Protein AF-A0A0H5PYP6-F1 (afdb_monomer_lite)

pLDDT: mean 85.9, std 11.28, range [36.19, 97.44]

Organism: NCBI:txid198431

Secondary structure (DSSP, 8-state):
--S-TT---EEEEEETT--SEEEEEE-----SSSTTHHHHHHHHHHHHHHHHHTSTTTTT--EEEEEEEPPHHHHTT-HHHHHHHHHHHHHHHHHHHHHHTTT----EEEEEEEE--STT-EEEEEEEES-HHHHHHHHHHHHHHHHHHHHHHHTTPPP-TTHHHH--HHHHHHHHHHHTT--S-EEEEEE-S-HHHHHHHHHHHHHHTTS-----TT--SEEE-TTT---PPP-----EEEEEESEEETTHHHH-SEEEETTTTEE--GGG-TTSEEESS----

Sequence (285 aa):
MLFCPNMKLIMVAQFADGSKRMDMVHVRCKQWSCPYCAPANARTWKDYILKRLSREDFSGKSWVFVTITAHEDSHKISPQATLRNLQRGWGKLYHRLKTFNGGKAFDYIRVFEKHENGKYGGYHMHLIMSIGDAFALKKDEFAQVLEREKTARKQGKRPRKRLKREKHPARWIKDACRACRMGYEADMKQIGSVTTKVASYMTKYISKQLEILEFPPRMRRIQASVRFGSPKRRKTGNARHWMPRSAIYKTDLEDYDLIFDMTRKHVISEDDFPDGVLWYPKELK

Radius of gyration: 25.63 Å; chains: 1; bounding box: 62×38×81 Å

Structure (mmCIF, N/CA/C/O backbone):
data_AF-A0A0H5PYP6-F1
#
_entry.id   AF-A0A0H5PYP6-F1
#
loop_
_atom_site.group_PDB
_atom_site.id
_atom_site.type_symbol
_atom_site.label_atom_id
_atom_site.label_alt_id
_atom_site.label_comp_id
_atom_site.label_asym_id
_atom_site.label_entity_id
_atom_site.label_seq_id
_atom_site.pdbx_PDB_ins_code
_atom_site.Cartn_x
_atom_site.Cartn_y
_atom_site.Cartn_z
_atom_site.occupancy
_atom_site.B_iso_or_equiv
_atom_site.auth_seq_id
_atom_site.auth_comp_id
_atom_site.auth_asym_id
_atom_site.auth_atom_id
_atom_site.pdbx_PDB_model_num
ATOM 1 N N . MET A 1 1 ? -22.360 -0.099 3.244 1.00 64.75 1 MET A N 1
ATOM 2 C CA . MET A 1 1 ? -22.026 -1.042 4.339 1.00 64.75 1 MET A CA 1
ATOM 3 C C . MET A 1 1 ? -21.460 -0.275 5.521 1.00 64.75 1 MET A C 1
ATOM 5 O O . MET A 1 1 ? -20.419 0.354 5.366 1.00 64.75 1 MET A O 1
ATOM 9 N N . LEU A 1 2 ? -22.136 -0.321 6.674 1.00 79.06 2 LEU A N 1
ATOM 10 C CA . LEU A 1 2 ? -21.688 0.350 7.905 1.00 79.06 2 LEU A CA 1
ATOM 11 C C . LEU A 1 2 ? -20.569 -0.417 8.633 1.00 79.06 2 LEU A C 1
ATOM 13 O O . LEU A 1 2 ? -19.821 0.174 9.404 1.00 79.06 2 LEU A O 1
ATOM 17 N N . PHE A 1 3 ? -20.422 -1.720 8.376 1.00 83.56 3 PHE A N 1
ATOM 18 C CA . PHE A 1 3 ? -19.465 -2.582 9.069 1.00 83.56 3 PHE A CA 1
ATOM 19 C C . PHE A 1 3 ? -18.846 -3.645 8.154 1.00 83.56 3 PHE A C 1
ATOM 21 O O . PHE A 1 3 ? -19.272 -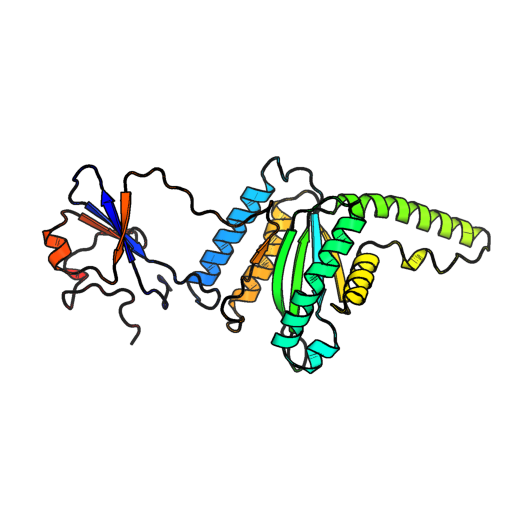3.868 7.021 1.00 83.56 3 PHE A O 1
ATOM 28 N N . CYS A 1 4 ? -17.786 -4.280 8.659 1.00 89.25 4 CYS A N 1
ATOM 29 C CA . CYS A 1 4 ? -17.083 -5.361 7.982 1.00 89.25 4 CYS A CA 1
ATOM 30 C C . CYS A 1 4 ? -17.923 -6.648 8.017 1.00 89.25 4 CYS A C 1
ATOM 32 O O . CYS A 1 4 ? -18.087 -7.178 9.114 1.00 89.25 4 CYS A O 1
ATOM 34 N N . PRO A 1 5 ? -18.353 -7.213 6.870 1.00 88.25 5 PRO A N 1
ATOM 35 C CA . PRO A 1 5 ? -19.100 -8.477 6.858 1.00 88.25 5 PRO A CA 1
ATOM 36 C C . PRO A 1 5 ? -18.260 -9.656 7.372 1.00 88.25 5 PRO A C 1
ATOM 38 O O . PRO A 1 5 ? -18.767 -10.547 8.031 1.00 88.25 5 PRO A O 1
ATOM 41 N N . ASN A 1 6 ? -16.940 -9.615 7.162 1.00 88.25 6 ASN A N 1
ATOM 42 C CA . ASN A 1 6 ? -16.009 -10.663 7.603 1.00 88.25 6 ASN A CA 1
ATOM 43 C C . ASN A 1 6 ? -15.422 -10.394 9.002 1.00 88.25 6 ASN A C 1
ATOM 45 O O . ASN A 1 6 ? -14.296 -10.811 9.289 1.00 88.25 6 ASN A O 1
ATOM 49 N N . MET A 1 7 ? -16.088 -9.582 9.827 1.00 88.69 7 MET A N 1
ATOM 50 C CA . MET A 1 7 ? -15.657 -9.383 11.213 1.00 88.69 7 MET A CA 1
ATOM 51 C C . MET A 1 7 ? -15.745 -10.716 11.967 1.00 88.69 7 MET A C 1
ATOM 53 O O . MET A 1 7 ? -16.556 -11.561 11.619 1.00 88.69 7 MET A O 1
ATOM 57 N N . LYS A 1 8 ? -14.872 -10.933 12.952 1.00 87.00 8 LYS A N 1
ATOM 58 C CA . LYS A 1 8 ? -14.888 -12.145 13.795 1.00 87.00 8 LYS A CA 1
ATOM 59 C C . LYS A 1 8 ? -14.706 -11.851 15.282 1.00 87.00 8 LYS A C 1
ATOM 61 O O . LYS A 1 8 ? -14.643 -12.770 16.086 1.00 87.00 8 LYS A O 1
ATOM 66 N N . LEU A 1 9 ? -14.446 -10.591 15.612 1.00 91.81 9 LEU A N 1
ATOM 67 C CA . LEU A 1 9 ? -13.952 -10.208 16.919 1.00 91.81 9 LEU A CA 1
ATOM 68 C C . LEU A 1 9 ? -14.232 -8.730 17.169 1.00 91.81 9 LEU A C 1
ATOM 70 O O . LEU A 1 9 ? -14.155 -7.903 16.251 1.00 91.81 9 LEU A O 1
ATOM 74 N N . ILE A 1 10 ? -14.450 -8.404 18.430 1.00 93.50 10 ILE A N 1
ATOM 75 C CA . ILE A 1 10 ? -14.409 -7.051 18.963 1.00 93.50 10 ILE A CA 1
ATOM 76 C C . ILE A 1 10 ? -13.229 -6.941 19.930 1.00 93.50 10 ILE A C 1
ATOM 78 O O . ILE A 1 10 ? -12.797 -7.928 20.525 1.00 93.50 10 ILE A O 1
ATOM 82 N N . MET A 1 11 ? -12.663 -5.747 20.057 1.00 94.94 11 MET A N 1
ATOM 83 C CA . MET A 1 11 ? -11.784 -5.447 21.184 1.00 94.94 11 MET A CA 1
ATOM 84 C C . MET A 1 11 ? -12.595 -4.636 22.175 1.00 94.94 11 MET A C 1
ATOM 86 O O . MET A 1 11 ? -13.224 -3.660 21.770 1.00 94.94 11 MET A O 1
ATOM 90 N N . VAL A 1 12 ? -12.528 -5.004 23.443 1.00 95.38 12 VAL A N 1
ATOM 91 C CA . VAL A 1 12 ? -13.073 -4.205 24.536 1.00 95.38 12 VAL A CA 1
ATOM 92 C C . VAL A 1 12 ? -11.921 -3.653 25.360 1.00 95.38 12 VAL A C 1
ATOM 94 O O . VAL A 1 12 ? -10.886 -4.302 25.496 1.00 95.38 12 VAL A O 1
ATOM 97 N N . ALA A 1 13 ? -12.063 -2.431 25.845 1.00 95.00 13 ALA A N 1
ATOM 98 C CA . ALA A 1 13 ? -11.120 -1.764 26.716 1.00 95.00 13 ALA A CA 1
ATOM 99 C C . ALA A 1 13 ? -11.767 -1.542 28.073 1.00 95.00 13 ALA A C 1
ATOM 101 O O . ALA A 1 13 ? -12.801 -0.881 28.159 1.00 95.00 13 ALA A O 1
ATOM 102 N N . GLN A 1 14 ? -11.089 -2.035 29.103 1.00 88.31 14 GLN A N 1
ATOM 103 C CA . GLN A 1 14 ? -11.321 -1.635 30.483 1.00 88.31 14 GLN A CA 1
ATOM 104 C C . GLN A 1 14 ? -10.346 -0.516 30.855 1.00 88.31 14 GLN A C 1
ATOM 106 O O . GLN A 1 14 ? -9.228 -0.430 30.317 1.00 88.31 14 GLN A O 1
ATOM 111 N N . PHE A 1 15 ? -10.783 0.354 31.756 1.00 88.88 15 PHE A N 1
ATOM 112 C CA . PHE A 1 15 ? -9.997 1.475 32.246 1.00 88.88 15 PHE A CA 1
ATOM 113 C C . PHE A 1 15 ? -9.342 1.107 33.579 1.00 88.88 15 PHE A C 1
ATOM 115 O O . PHE A 1 15 ? -9.957 0.491 34.443 1.00 88.88 15 PHE A O 1
ATOM 122 N N . ALA A 1 16 ? -8.070 1.477 33.739 1.00 87.00 16 ALA A N 1
ATOM 123 C CA . ALA A 1 16 ? -7.307 1.191 34.955 1.00 87.00 16 ALA A CA 1
ATOM 124 C C . ALA A 1 16 ? -7.726 2.050 36.164 1.00 87.00 16 ALA A C 1
ATOM 126 O O . ALA A 1 16 ? -7.288 1.785 37.276 1.00 87.00 16 ALA A O 1
ATOM 127 N N . ASP A 1 17 ? -8.550 3.076 35.947 1.00 89.44 17 ASP A N 1
ATOM 128 C CA . ASP A 1 17 ? -9.068 3.969 36.990 1.00 89.44 17 ASP A CA 1
ATOM 129 C C . ASP A 1 17 ? -10.235 3.362 37.789 1.00 89.44 17 ASP A C 1
ATOM 131 O O . ASP A 1 17 ? -10.776 4.020 38.673 1.00 89.44 17 ASP A O 1
ATOM 135 N N . GLY A 1 18 ? -10.624 2.119 37.486 1.00 87.06 18 GLY A N 1
ATOM 136 C CA . GLY A 1 18 ? -11.73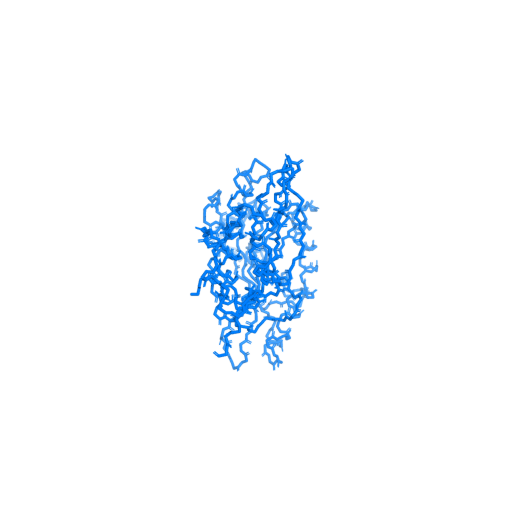2 1.434 38.146 1.00 87.06 18 GLY A CA 1
ATOM 137 C C . GLY A 1 18 ? -13.113 1.898 37.683 1.00 87.06 18 GLY A C 1
ATOM 138 O O . GLY A 1 18 ? -14.111 1.445 38.238 1.00 87.06 18 GLY A O 1
ATOM 139 N N . SER A 1 19 ? -13.204 2.771 36.672 1.00 92.44 19 SER A N 1
ATOM 140 C CA . SER A 1 19 ? -14.499 3.145 36.108 1.00 92.44 19 SER A CA 1
ATOM 141 C C . SER A 1 19 ? -15.206 1.919 35.530 1.00 92.44 19 SER A C 1
ATOM 143 O O . SER A 1 19 ? -14.625 1.131 34.778 1.00 92.44 19 SER A O 1
ATOM 145 N N . LYS A 1 20 ? -16.502 1.783 35.828 1.00 94.69 20 LYS A N 1
ATOM 146 C CA . LYS A 1 20 ? -17.392 0.775 35.235 1.00 94.69 20 LYS A CA 1
ATOM 147 C C . LYS A 1 20 ? -17.785 1.143 33.801 1.00 94.69 20 LYS A C 1
ATOM 149 O O . LYS A 1 20 ? -18.939 1.072 33.397 1.00 94.69 20 LYS A O 1
ATOM 154 N N . ARG A 1 21 ? -16.809 1.567 33.003 1.00 94.69 21 ARG A N 1
ATOM 155 C CA . ARG A 1 21 ? -16.979 1.904 31.594 1.00 94.69 21 ARG A CA 1
ATOM 156 C C . ARG A 1 21 ? -16.256 0.881 30.731 1.00 94.69 21 ARG A C 1
ATOM 158 O O . ARG A 1 21 ? -15.069 0.626 30.922 1.00 94.69 21 ARG A O 1
ATOM 165 N N . MET A 1 22 ? -16.936 0.381 29.707 1.00 95.38 22 MET A N 1
ATOM 166 C CA . MET A 1 22 ? -16.352 -0.456 28.665 1.00 95.38 22 MET A CA 1
ATOM 167 C C . MET A 1 22 ? -16.396 0.273 27.322 1.00 95.38 22 MET A C 1
ATOM 169 O O . MET A 1 22 ? -17.461 0.564 26.786 1.00 95.38 22 MET A O 1
ATOM 173 N N . ASP A 1 23 ? -15.229 0.540 26.735 1.00 95.50 23 ASP A N 1
ATOM 174 C CA . ASP A 1 23 ? -15.149 1.017 25.349 1.00 95.50 23 ASP A CA 1
ATOM 175 C C . ASP A 1 23 ? -14.942 -0.186 24.423 1.00 95.50 23 ASP A C 1
ATOM 177 O O . ASP A 1 23 ? -14.031 -0.980 24.643 1.00 95.50 23 ASP A O 1
ATOM 181 N N . MET A 1 24 ? -15.713 -0.310 23.343 1.00 95.06 24 MET A N 1
ATOM 182 C CA . MET A 1 24 ? -15.532 -1.388 22.367 1.00 95.06 24 MET A CA 1
ATOM 183 C C . MET A 1 24 ? -15.239 -0.879 20.953 1.00 95.06 24 MET A C 1
ATOM 185 O O . MET A 1 24 ? -15.664 0.202 20.545 1.00 95.06 24 MET A O 1
ATOM 189 N N . VAL A 1 25 ? -14.490 -1.675 20.184 1.00 93.25 25 VAL A N 1
ATOM 190 C CA . VAL A 1 25 ? -14.225 -1.445 18.757 1.00 93.25 25 VAL A CA 1
ATOM 191 C C . VAL A 1 25 ? -14.366 -2.726 17.943 1.00 93.25 25 VAL A C 1
ATOM 193 O O . VAL A 1 25 ? -13.909 -3.802 18.328 1.00 93.25 25 VAL A O 1
ATOM 196 N N . HIS A 1 26 ? -14.915 -2.589 16.742 1.00 91.75 26 HIS A N 1
ATOM 197 C CA . HIS A 1 26 ? -15.064 -3.669 15.777 1.00 91.75 26 HIS A CA 1
ATOM 198 C C . HIS A 1 26 ? -13.737 -3.988 15.089 1.00 91.75 26 HIS A C 1
ATOM 200 O O . HIS A 1 26 ? -13.126 -3.135 14.425 1.00 91.75 26 HIS A O 1
ATOM 206 N N . VAL A 1 27 ? -13.287 -5.245 15.176 1.00 92.06 27 VAL A N 1
ATOM 207 C CA . VAL A 1 27 ? -12.062 -5.661 14.490 1.00 92.06 27 VAL A CA 1
ATOM 208 C C . VAL A 1 27 ? -12.357 -5.945 13.026 1.00 92.06 27 VAL A C 1
ATOM 210 O O . VAL A 1 27 ? -12.896 -6.975 12.630 1.00 92.06 27 VAL A O 1
ATOM 213 N N . ARG A 1 28 ? -11.915 -5.016 12.179 1.00 92.44 28 ARG A N 1
ATOM 214 C CA . ARG A 1 28 ? -11.893 -5.187 10.723 1.00 92.44 28 ARG A CA 1
ATOM 215 C C . ARG A 1 28 ? -11.112 -6.445 10.330 1.00 92.44 28 ARG A C 1
ATOM 217 O O . ARG A 1 28 ? -9.985 -6.627 10.789 1.00 92.44 28 ARG A O 1
ATOM 224 N N . CYS A 1 29 ? -11.619 -7.217 9.363 1.00 91.00 29 CYS A N 1
ATOM 225 C CA . CYS A 1 29 ? -10.878 -8.348 8.781 1.00 91.00 29 CYS A CA 1
ATOM 226 C C . CYS A 1 29 ? -9.596 -7.916 8.044 1.00 91.00 29 CYS A C 1
ATOM 228 O O . CYS A 1 29 ? -8.709 -8.729 7.796 1.00 91.00 29 CYS A O 1
ATOM 230 N N . LYS A 1 30 ? -9.507 -6.629 7.662 1.00 90.06 30 LYS A N 1
ATOM 231 C CA . LYS A 1 30 ? -8.410 -6.012 6.891 1.00 90.06 30 LYS A CA 1
ATOM 232 C C . LYS A 1 30 ? -8.126 -6.676 5.539 1.00 90.06 30 LYS A C 1
ATOM 234 O O . LYS A 1 30 ? -7.139 -6.317 4.898 1.00 90.06 30 LYS A O 1
ATOM 239 N N . GLN A 1 31 ? -8.981 -7.581 5.076 1.00 89.12 31 GLN A N 1
ATOM 240 C CA . GLN A 1 31 ? -8.890 -8.150 3.741 1.00 89.12 31 GLN A CA 1
ATOM 241 C C . GLN A 1 31 ? -9.204 -7.075 2.702 1.00 89.12 31 GLN A C 1
ATOM 243 O O . GLN A 1 31 ? -10.074 -6.229 2.897 1.00 89.12 31 GLN A O 1
ATOM 248 N N . TRP A 1 32 ? -8.490 -7.119 1.586 1.00 87.94 32 TRP A N 1
ATOM 249 C CA . TRP A 1 32 ? -8.730 -6.229 0.452 1.00 87.94 32 TRP A CA 1
ATOM 250 C C . TRP A 1 32 ? -9.847 -6.718 -0.477 1.00 87.94 32 TRP A C 1
ATOM 252 O O . TRP A 1 32 ? -10.285 -5.958 -1.323 1.00 87.94 32 TRP A O 1
ATOM 262 N N . SER A 1 33 ? -10.298 -7.964 -0.322 1.00 86.25 33 SER A N 1
ATOM 263 C CA . SER A 1 33 ? -11.526 -8.471 -0.945 1.00 86.25 33 SER A CA 1
ATOM 264 C C . SER A 1 33 ? -12.783 -8.082 -0.160 1.00 86.25 33 SER A C 1
ATOM 266 O O . SER A 1 33 ? -13.891 -8.266 -0.638 1.00 86.25 33 SER A O 1
ATOM 268 N N . CYS A 1 34 ? -12.641 -7.558 1.063 1.00 88.69 34 CYS A N 1
ATOM 269 C CA . CYS A 1 34 ? -13.787 -7.156 1.867 1.00 88.69 34 CYS A CA 1
ATOM 270 C C . CYS A 1 34 ? -14.243 -5.745 1.449 1.00 88.69 34 CYS A C 1
ATOM 272 O O . CYS A 1 34 ? -13.465 -4.799 1.621 1.00 88.69 34 CYS A O 1
ATOM 274 N N . PRO A 1 35 ? -15.492 -5.567 0.982 1.00 88.44 35 PRO A N 1
ATOM 275 C CA . PRO A 1 35 ? -15.987 -4.299 0.431 1.00 88.44 35 PRO A CA 1
ATOM 276 C C . PRO A 1 35 ? -15.983 -3.149 1.447 1.00 88.44 35 PRO A C 1
ATOM 278 O O . PRO A 1 35 ? -15.825 -1.990 1.080 1.00 88.44 35 PRO A O 1
ATOM 281 N N . TYR A 1 36 ? -16.076 -3.455 2.743 1.00 90.50 36 TYR A N 1
ATOM 282 C CA . TYR A 1 36 ? -15.895 -2.469 3.811 1.00 90.50 36 TYR A CA 1
ATOM 283 C C . TYR A 1 36 ? -14.415 -2.186 4.117 1.00 90.50 36 TYR A C 1
ATOM 285 O O . TYR A 1 36 ? -13.991 -1.038 4.266 1.00 90.50 36 TYR A O 1
ATOM 293 N N . CYS A 1 37 ? -13.590 -3.232 4.249 1.00 91.12 37 CYS A N 1
ATOM 294 C CA . CYS A 1 37 ? -12.207 -3.063 4.697 1.00 91.12 37 CYS A CA 1
ATOM 295 C C . CYS A 1 37 ? -11.296 -2.499 3.614 1.00 91.12 37 CYS A C 1
ATOM 297 O O . CYS A 1 37 ? -10.349 -1.788 3.951 1.00 91.12 37 CYS A O 1
ATOM 299 N N . ALA A 1 38 ? -11.547 -2.814 2.349 1.00 89.44 38 ALA A N 1
ATOM 300 C CA . ALA A 1 38 ? -10.667 -2.458 1.253 1.00 89.44 38 ALA A CA 1
ATOM 301 C C . ALA A 1 38 ? -10.586 -0.927 1.035 1.00 89.44 38 ALA A C 1
ATOM 303 O O . ALA A 1 38 ? -9.465 -0.406 1.061 1.00 89.44 38 ALA A O 1
ATOM 304 N N . PRO A 1 39 ? -11.699 -0.161 0.982 1.00 90.25 39 PRO A N 1
ATOM 305 C CA . PRO A 1 39 ? -11.646 1.305 0.936 1.00 90.25 39 PRO A CA 1
ATOM 306 C C . PRO A 1 39 ? -10.978 1.918 2.173 1.00 90.25 39 PRO A C 1
ATOM 308 O O . PRO A 1 39 ? -10.163 2.836 2.066 1.00 90.25 39 PRO A O 1
ATOM 311 N N . ALA A 1 40 ? -11.267 1.386 3.365 1.00 91.31 40 ALA A N 1
ATOM 312 C CA . ALA A 1 40 ? -10.656 1.860 4.606 1.00 91.31 40 ALA A CA 1
ATOM 313 C C . ALA A 1 40 ? -9.135 1.604 4.636 1.00 91.31 40 ALA A C 1
ATOM 315 O O . ALA A 1 40 ? -8.358 2.444 5.100 1.00 91.31 40 ALA A O 1
ATOM 316 N N . ASN A 1 41 ? -8.684 0.465 4.105 1.00 91.12 41 ASN A N 1
ATOM 317 C CA . ASN A 1 41 ? -7.267 0.160 3.921 1.00 91.12 41 ASN A CA 1
ATOM 318 C C . ASN A 1 41 ? -6.625 1.104 2.899 1.00 91.12 41 ASN A C 1
ATOM 320 O O . ASN A 1 41 ? -5.539 1.618 3.166 1.00 91.12 41 ASN A O 1
ATOM 324 N N . ALA A 1 42 ? -7.295 1.373 1.774 1.00 90.38 42 ALA A N 1
ATOM 325 C CA . ALA A 1 42 ? -6.828 2.318 0.764 1.00 90.38 42 ALA A CA 1
ATOM 326 C C . ALA A 1 42 ? -6.615 3.716 1.356 1.00 90.38 42 ALA A C 1
ATOM 328 O O . ALA A 1 42 ? -5.539 4.289 1.200 1.00 90.38 42 ALA A O 1
ATOM 329 N N . ARG A 1 43 ? -7.594 4.220 2.121 1.00 90.81 43 ARG A N 1
ATOM 330 C CA . ARG A 1 43 ? -7.496 5.498 2.843 1.00 90.81 43 ARG A CA 1
ATOM 331 C C . ARG A 1 43 ? -6.341 5.501 3.844 1.00 90.81 43 ARG A C 1
ATOM 333 O O . ARG A 1 43 ? -5.511 6.399 3.808 1.00 90.81 43 ARG A O 1
ATOM 340 N N . THR A 1 44 ? -6.221 4.445 4.656 1.00 91.50 44 THR A N 1
ATOM 341 C CA . THR A 1 44 ? -5.116 4.296 5.625 1.00 91.50 44 THR A CA 1
ATOM 342 C C . THR A 1 44 ? -3.751 4.392 4.940 1.00 91.50 44 THR A C 1
ATOM 344 O O . THR A 1 44 ? -2.850 5.070 5.431 1.00 91.50 44 THR A O 1
ATOM 347 N N . TRP A 1 45 ? -3.585 3.717 3.801 1.00 92.19 45 TRP A N 1
ATOM 348 C CA . TRP A 1 45 ? -2.339 3.753 3.041 1.00 92.19 45 TRP A CA 1
ATOM 349 C C . TRP A 1 45 ? -2.109 5.090 2.349 1.00 92.19 45 TRP A C 1
ATOM 351 O O . TRP A 1 45 ? -0.985 5.576 2.392 1.00 92.19 45 TRP A O 1
ATOM 361 N N . LYS A 1 46 ? -3.138 5.714 1.771 1.00 91.06 46 LYS A N 1
ATOM 362 C CA . LYS A 1 46 ? -3.046 7.066 1.203 1.00 91.06 46 LYS A CA 1
ATOM 363 C C . LYS A 1 46 ? -2.543 8.062 2.246 1.00 91.06 46 LYS A C 1
ATOM 365 O O . LYS A 1 46 ? -1.544 8.737 2.006 1.00 91.06 46 LYS A O 1
ATOM 370 N N . ASP A 1 47 ? -3.186 8.099 3.410 1.00 90.88 47 ASP A N 1
ATOM 371 C CA . ASP A 1 47 ? -2.829 9.012 4.498 1.00 90.88 47 ASP A CA 1
ATOM 372 C C . ASP A 1 47 ? -1.417 8.733 5.009 1.00 90.88 47 ASP A C 1
ATOM 374 O O . ASP A 1 47 ? -0.645 9.656 5.266 1.00 90.88 47 ASP A O 1
ATOM 378 N N . TYR A 1 48 ? -1.055 7.453 5.132 1.00 92.31 48 TYR A N 1
ATOM 379 C CA . TYR A 1 48 ? 0.292 7.051 5.517 1.00 92.31 48 TYR A CA 1
ATOM 380 C C . TYR A 1 48 ? 1.339 7.508 4.502 1.00 92.31 48 TYR A C 1
ATOM 382 O O . TYR A 1 48 ? 2.361 8.057 4.900 1.00 92.31 48 TYR A O 1
ATOM 390 N N . ILE A 1 49 ? 1.088 7.314 3.206 1.00 91.19 49 ILE A N 1
ATOM 391 C CA . ILE A 1 49 ? 2.006 7.705 2.134 1.00 91.19 49 ILE A CA 1
ATOM 392 C C . ILE A 1 49 ? 2.177 9.222 2.114 1.00 91.19 49 ILE A C 1
ATOM 394 O O . ILE A 1 49 ? 3.312 9.685 2.112 1.00 91.19 49 ILE A O 1
ATOM 398 N N . LEU A 1 50 ? 1.084 9.988 2.177 1.00 89.88 50 LEU A N 1
ATOM 399 C CA . LEU A 1 50 ? 1.127 11.452 2.245 1.00 89.88 50 LEU A CA 1
ATOM 400 C C . LEU A 1 50 ? 1.971 11.933 3.428 1.00 89.88 50 LEU A C 1
ATOM 402 O O . LEU A 1 50 ? 2.926 12.680 3.233 1.00 89.88 50 LEU A O 1
ATOM 406 N N . LYS A 1 51 ? 1.673 11.437 4.635 1.00 90.38 51 LYS A N 1
ATOM 407 C CA . LYS A 1 51 ? 2.415 11.786 5.856 1.00 90.38 51 LYS A CA 1
ATOM 408 C C . LYS A 1 51 ? 3.871 11.337 5.811 1.00 90.38 51 LYS A C 1
ATOM 410 O O . LYS A 1 51 ? 4.722 11.974 6.415 1.00 90.38 51 LYS A O 1
ATOM 415 N N . ARG A 1 52 ? 4.176 10.209 5.162 1.00 90.19 52 ARG A N 1
ATOM 416 C CA . ARG A 1 52 ? 5.552 9.703 5.065 1.00 90.19 52 ARG A CA 1
ATOM 417 C C . ARG A 1 52 ? 6.372 10.542 4.094 1.00 90.19 52 ARG A C 1
ATOM 419 O O . ARG A 1 52 ? 7.503 10.874 4.418 1.00 90.19 52 ARG A O 1
ATOM 426 N N . LEU A 1 53 ? 5.796 10.889 2.945 1.00 89.12 53 LEU A N 1
ATOM 427 C CA . LEU A 1 53 ? 6.440 11.705 1.917 1.00 89.12 53 LEU A CA 1
ATOM 428 C C . LEU A 1 53 ? 6.620 13.168 2.341 1.00 89.12 53 LEU A C 1
ATOM 430 O O . LEU A 1 53 ? 7.528 13.819 1.840 1.00 89.12 53 LEU A O 1
ATOM 434 N N . SER A 1 54 ? 5.790 13.678 3.256 1.00 88.44 54 SER A N 1
ATOM 435 C CA . SER A 1 54 ? 5.924 15.037 3.794 1.00 88.44 54 SER A CA 1
ATOM 436 C C . SER A 1 54 ? 7.007 15.182 4.865 1.00 88.44 54 SER A C 1
ATOM 438 O O . SER A 1 54 ? 7.231 16.289 5.340 1.00 88.44 54 SER A O 1
ATOM 440 N N . ARG A 1 55 ? 7.638 14.090 5.309 1.00 88.75 55 ARG A N 1
ATOM 441 C CA . ARG A 1 55 ? 8.718 14.164 6.298 1.00 88.75 55 ARG A CA 1
ATOM 442 C C . ARG A 1 55 ? 10.033 14.582 5.653 1.00 88.75 55 ARG A C 1
ATOM 444 O O . ARG A 1 55 ? 10.298 14.229 4.505 1.00 88.75 55 ARG A O 1
ATOM 451 N N . GLU A 1 56 ? 10.889 15.219 6.444 1.00 82.75 56 GLU A N 1
ATOM 452 C CA . GLU A 1 56 ? 12.213 15.694 6.025 1.00 82.75 56 GLU A CA 1
ATOM 453 C C . GLU A 1 56 ? 13.085 14.597 5.398 1.00 82.75 56 GLU A C 1
ATOM 455 O O . GLU A 1 56 ? 13.742 14.820 4.386 1.00 82.75 56 GLU A O 1
ATOM 460 N N . ASP A 1 57 ? 13.005 13.358 5.910 1.00 83.69 57 ASP A N 1
ATOM 461 C CA . ASP A 1 57 ? 13.750 12.206 5.381 1.00 83.69 57 ASP A CA 1
ATOM 462 C C . ASP A 1 57 ? 13.334 11.789 3.955 1.00 83.69 57 ASP A C 1
ATOM 464 O O . ASP A 1 57 ? 13.979 10.936 3.331 1.00 83.69 57 ASP A O 1
ATOM 468 N N . PHE A 1 58 ? 12.261 12.376 3.424 1.00 82.88 58 PHE A N 1
ATOM 469 C CA . PHE A 1 58 ? 11.758 12.158 2.069 1.00 82.88 58 PHE A CA 1
ATOM 470 C C . PHE A 1 58 ? 11.570 13.443 1.261 1.00 82.88 58 PHE A C 1
ATOM 472 O O . PHE A 1 58 ? 11.550 13.359 0.029 1.00 82.88 58 PHE A O 1
ATOM 479 N N . SER A 1 59 ? 11.464 14.602 1.916 1.00 77.06 59 SER A N 1
ATOM 480 C CA . SER A 1 59 ? 11.418 15.899 1.246 1.00 77.06 59 SER A CA 1
ATOM 481 C C . SER A 1 59 ? 12.714 16.131 0.469 1.00 77.06 59 SER A C 1
ATOM 483 O O . SER A 1 59 ? 13.800 15.848 0.968 1.00 77.06 59 SER A O 1
ATOM 485 N N . GLY A 1 60 ? 12.606 16.592 -0.776 1.00 80.44 60 GLY A N 1
ATOM 486 C CA . GLY A 1 60 ? 13.761 16.834 -1.651 1.00 80.44 60 GLY A CA 1
ATOM 487 C C . GLY A 1 60 ? 14.217 15.634 -2.487 1.00 80.44 60 GLY A C 1
ATOM 488 O O . GLY A 1 60 ? 14.990 15.819 -3.418 1.00 80.44 60 GLY A O 1
ATOM 489 N N . LYS A 1 61 ? 13.708 14.417 -2.241 1.00 86.25 61 LYS A N 1
ATOM 490 C CA . LYS A 1 61 ? 13.976 13.281 -3.138 1.00 86.25 61 LYS A CA 1
ATOM 491 C C . LYS A 1 61 ? 13.184 13.421 -4.436 1.00 86.25 61 LYS A C 1
ATOM 493 O O . LYS A 1 61 ? 11.973 13.648 -4.403 1.00 86.25 61 LYS A O 1
ATOM 498 N N . SER A 1 62 ? 13.829 13.160 -5.570 1.00 88.88 62 SER A N 1
ATOM 499 C CA . SER A 1 62 ? 13.118 12.987 -6.837 1.00 88.88 62 SER A CA 1
ATOM 500 C C . SER A 1 62 ? 12.500 11.593 -6.932 1.00 88.88 62 SER A C 1
ATOM 502 O O . SER A 1 62 ? 13.173 10.570 -6.753 1.00 88.88 62 SER A O 1
ATOM 504 N N . TRP A 1 63 ? 11.212 11.540 -7.267 1.00 90.50 63 TRP A N 1
ATOM 505 C CA . TRP A 1 63 ? 10.469 10.292 -7.401 1.00 90.50 63 TRP A CA 1
ATOM 506 C C . TRP A 1 63 ? 10.212 9.953 -8.870 1.00 90.50 63 TRP A C 1
ATOM 508 O O . TRP A 1 63 ? 10.038 10.813 -9.731 1.00 90.50 63 TRP A O 1
ATOM 518 N N . VAL A 1 64 ? 10.167 8.663 -9.178 1.00 92.12 64 VAL A N 1
ATOM 519 C CA . VAL A 1 64 ? 9.696 8.181 -10.480 1.00 92.12 64 VAL A CA 1
ATOM 520 C C . VAL A 1 64 ? 8.609 7.148 -10.274 1.00 92.12 64 VAL A C 1
ATOM 522 O O . VAL A 1 64 ? 8.669 6.352 -9.337 1.00 92.12 64 VAL A O 1
ATOM 525 N N . PHE A 1 65 ? 7.622 7.177 -11.157 1.00 92.88 65 PHE A N 1
ATOM 526 C CA . PHE A 1 65 ? 6.604 6.156 -11.294 1.00 92.88 65 PHE A CA 1
ATOM 527 C C . PHE A 1 65 ? 6.974 5.222 -12.428 1.00 92.88 65 PHE A C 1
ATOM 529 O O . PHE A 1 65 ? 7.298 5.675 -13.524 1.00 92.88 65 PHE A O 1
ATOM 536 N N . VAL A 1 66 ? 6.911 3.926 -12.163 1.00 94.19 66 VAL A N 1
ATOM 537 C CA . VAL A 1 66 ? 7.207 2.882 -13.135 1.00 94.19 66 VAL A CA 1
ATOM 538 C C . VAL A 1 66 ? 6.034 1.924 -13.178 1.00 94.19 66 VAL A C 1
ATOM 540 O O . VAL A 1 66 ? 5.570 1.473 -12.134 1.00 94.19 66 VAL A O 1
ATOM 543 N N . THR A 1 67 ? 5.573 1.590 -14.375 1.00 94.88 67 THR A N 1
ATOM 544 C CA . THR A 1 67 ? 4.664 0.461 -14.590 1.00 94.88 67 THR A CA 1
ATOM 545 C C . THR A 1 67 ? 5.429 -0.630 -15.313 1.00 94.88 67 THR A C 1
ATOM 547 O O . THR A 1 67 ? 6.050 -0.352 -16.332 1.00 94.88 67 THR A O 1
ATOM 550 N N . ILE A 1 68 ? 5.410 -1.846 -14.771 1.00 95.81 68 ILE A N 1
ATOM 551 C CA . ILE A 1 68 ? 6.047 -3.029 -15.356 1.00 95.81 68 ILE A CA 1
ATOM 552 C C . ILE A 1 68 ? 4.947 -4.041 -15.665 1.00 95.81 68 ILE A C 1
ATOM 554 O O . ILE A 1 68 ? 4.311 -4.557 -14.744 1.00 95.81 68 ILE A O 1
ATOM 558 N N . THR A 1 69 ? 4.743 -4.340 -16.941 1.00 94.44 69 THR A N 1
ATOM 559 C CA . THR A 1 69 ? 3.873 -5.442 -17.385 1.00 94.44 69 THR A CA 1
ATOM 560 C C . THR A 1 69 ? 4.593 -6.769 -17.146 1.00 94.44 69 THR A C 1
ATOM 562 O O . THR A 1 69 ? 5.813 -6.774 -17.071 1.00 94.44 69 THR A O 1
ATOM 565 N N . ALA A 1 70 ? 3.922 -7.906 -16.965 1.00 94.88 70 ALA A N 1
ATOM 566 C CA . ALA A 1 70 ? 4.634 -9.185 -16.846 1.00 94.88 70 ALA A CA 1
ATOM 567 C C . ALA A 1 70 ? 5.194 -9.661 -18.201 1.00 94.88 70 ALA A C 1
ATOM 569 O O . ALA A 1 70 ? 4.898 -9.090 -19.248 1.00 94.88 70 ALA A O 1
ATOM 570 N N . HIS A 1 71 ? 6.058 -10.681 -18.203 1.00 93.94 71 HIS A N 1
ATOM 571 C CA . HIS A 1 71 ? 6.574 -11.260 -19.451 1.00 93.94 71 HIS A CA 1
ATOM 572 C C . HIS A 1 71 ? 5.445 -11.902 -20.278 1.00 93.94 71 HIS A C 1
ATOM 574 O O . HIS A 1 71 ? 4.578 -12.563 -19.704 1.00 93.94 71 HIS A O 1
ATOM 580 N N . GLU A 1 72 ? 5.482 -11.786 -21.608 1.00 91.69 72 GLU A N 1
ATOM 581 C CA . GLU A 1 72 ? 4.419 -12.275 -22.506 1.00 91.69 72 GLU A CA 1
ATOM 582 C C . GLU A 1 72 ? 4.103 -13.767 -22.308 1.00 91.69 72 GLU A C 1
ATOM 584 O O . GLU A 1 72 ? 2.942 -14.153 -22.211 1.00 91.69 72 GLU A O 1
ATOM 589 N N . ASP A 1 73 ? 5.124 -14.605 -22.119 1.00 92.25 73 ASP A N 1
ATOM 590 C CA . ASP A 1 73 ? 4.918 -16.042 -21.895 1.00 92.25 73 ASP A CA 1
ATOM 591 C C . ASP A 1 73 ? 4.159 -16.345 -20.603 1.00 92.25 73 ASP A C 1
ATOM 593 O O . ASP A 1 73 ? 3.443 -17.336 -20.520 1.00 92.25 73 ASP A O 1
ATOM 597 N N . SER A 1 74 ? 4.255 -15.475 -19.594 1.00 93.12 74 SER A N 1
ATOM 598 C CA . SER A 1 74 ? 3.477 -15.648 -18.367 1.00 93.12 74 SER A CA 1
ATOM 599 C C . SER A 1 74 ? 1.998 -15.302 -18.556 1.00 93.12 74 SER A C 1
ATOM 601 O O . SER A 1 74 ? 1.156 -15.908 -17.893 1.00 93.12 74 SER A O 1
ATOM 603 N N . HIS A 1 75 ? 1.674 -14.405 -19.497 1.00 91.00 75 HIS A N 1
ATOM 604 C CA . HIS A 1 75 ? 0.292 -14.096 -19.881 1.00 91.00 75 HIS A CA 1
ATOM 605 C C . HIS A 1 75 ? -0.376 -15.255 -20.628 1.00 91.00 75 HIS A C 1
ATOM 607 O O . HIS A 1 75 ? -1.591 -15.392 -20.558 1.00 91.00 75 HIS A O 1
ATOM 613 N N . LYS A 1 76 ? 0.404 -16.117 -21.297 1.00 91.31 76 LYS A N 1
ATOM 614 C CA . LYS A 1 76 ? -0.102 -17.326 -21.971 1.00 91.31 76 LYS A CA 1
ATOM 615 C C . LYS A 1 76 ? -0.507 -18.439 -20.992 1.00 91.31 76 LYS A C 1
ATOM 617 O O . LYS A 1 76 ? -1.155 -19.389 -21.411 1.00 91.31 76 LYS A O 1
ATOM 622 N N . ILE A 1 77 ? -0.108 -18.337 -19.718 1.00 92.62 77 ILE A N 1
ATOM 623 C CA . ILE A 1 77 ? -0.317 -19.377 -18.698 1.00 92.62 77 ILE A CA 1
ATOM 624 C C . ILE A 1 77 ? -1.498 -19.029 -17.786 1.00 92.62 77 ILE A C 1
ATOM 626 O O . ILE A 1 77 ? -2.486 -19.752 -17.764 1.00 92.62 77 ILE A O 1
ATOM 630 N N . SER A 1 78 ? -1.387 -17.962 -16.981 1.00 92.31 78 SER A N 1
ATOM 631 C CA . SER A 1 78 ? -2.459 -17.504 -16.081 1.00 92.31 78 SER A CA 1
ATOM 632 C C . SER A 1 78 ? -2.130 -16.156 -15.422 1.00 92.31 78 SER A C 1
ATOM 634 O O . SER A 1 78 ? -0.949 -15.804 -15.297 1.00 92.31 78 SER A O 1
ATOM 636 N N . PRO A 1 79 ? -3.121 -15.429 -14.867 1.00 91.56 79 PRO A N 1
ATOM 637 C CA . PRO A 1 79 ? -2.864 -14.262 -14.021 1.00 91.56 79 PRO A CA 1
ATOM 638 C C . PRO A 1 79 ? -1.857 -14.544 -12.902 1.00 91.56 79 PRO A C 1
ATOM 640 O O . PRO A 1 79 ? -0.925 -13.777 -12.673 1.00 91.56 79 PRO A O 1
ATOM 643 N N . GLN A 1 80 ? -1.962 -15.683 -12.225 1.00 92.38 80 GLN A N 1
ATOM 644 C CA . GLN A 1 80 ? -1.052 -16.038 -11.138 1.00 92.38 80 GLN A CA 1
ATOM 645 C C . GLN A 1 80 ? 0.374 -16.284 -11.653 1.00 92.38 80 GLN A C 1
ATOM 647 O O . GLN A 1 80 ? 1.337 -16.005 -10.935 1.00 92.38 80 GLN A O 1
ATOM 652 N N . ALA A 1 81 ? 0.540 -16.760 -12.891 1.00 93.94 81 ALA A N 1
ATOM 653 C CA . ALA A 1 81 ? 1.852 -16.869 -13.519 1.00 93.94 81 ALA A CA 1
ATOM 654 C C . ALA A 1 81 ? 2.482 -15.490 -13.772 1.00 93.94 81 ALA A C 1
ATOM 656 O O . ALA A 1 81 ? 3.660 -15.311 -13.453 1.00 93.94 81 ALA A O 1
ATOM 657 N N . THR A 1 82 ? 1.708 -14.504 -14.244 1.00 94.44 82 THR A N 1
ATOM 658 C CA . THR A 1 82 ? 2.187 -13.115 -14.428 1.00 94.44 82 THR A CA 1
ATOM 659 C C . THR A 1 82 ? 2.639 -12.482 -13.108 1.00 94.44 82 THR A C 1
ATOM 661 O O . THR A 1 82 ? 3.713 -11.887 -13.014 1.00 94.44 82 THR A O 1
ATOM 664 N N . LEU A 1 83 ? 1.887 -12.712 -12.031 1.00 94.19 83 LEU A N 1
ATOM 665 C CA . LEU A 1 83 ? 2.239 -12.242 -10.695 1.00 94.19 83 LEU A CA 1
ATOM 666 C C . LEU A 1 83 ? 3.538 -12.875 -10.180 1.00 94.19 83 LEU A C 1
ATOM 668 O O . LEU A 1 83 ? 4.431 -12.169 -9.707 1.00 94.19 83 LEU A O 1
ATOM 672 N N . ARG A 1 84 ? 3.674 -14.203 -10.308 1.00 95.25 84 ARG A N 1
ATOM 673 C CA . ARG A 1 84 ? 4.899 -14.927 -9.933 1.00 95.25 84 ARG A CA 1
ATOM 674 C C . ARG A 1 84 ? 6.103 -14.473 -10.756 1.00 95.25 84 ARG A C 1
ATOM 676 O O . ARG A 1 84 ? 7.196 -14.360 -10.202 1.00 95.25 84 ARG A O 1
ATOM 683 N N . ASN A 1 85 ? 5.917 -14.199 -12.050 1.00 96.19 85 ASN A N 1
ATOM 684 C CA . ASN A 1 85 ? 6.955 -13.653 -12.925 1.00 96.19 85 ASN A CA 1
ATOM 685 C C . ASN A 1 85 ? 7.504 -12.331 -12.365 1.00 96.19 85 ASN A C 1
ATOM 687 O O . ASN A 1 85 ? 8.704 -12.213 -12.097 1.00 96.19 85 ASN A O 1
ATOM 691 N N . LEU A 1 86 ? 6.608 -11.384 -12.085 1.00 96.31 86 LEU A N 1
ATOM 692 C CA . LEU A 1 86 ? 6.951 -10.084 -11.519 1.00 96.31 86 LEU A CA 1
ATOM 693 C C . LEU A 1 86 ? 7.610 -10.198 -10.131 1.00 96.31 86 LEU A C 1
ATOM 695 O O . LEU A 1 86 ? 8.588 -9.508 -9.841 1.00 96.31 86 LEU A O 1
ATOM 699 N N . GLN A 1 87 ? 7.116 -11.087 -9.267 1.00 95.44 87 GLN A N 1
ATOM 700 C CA . GLN A 1 87 ? 7.686 -11.305 -7.933 1.00 95.44 87 GLN A CA 1
ATOM 701 C C . GLN A 1 87 ? 9.112 -11.863 -7.986 1.00 95.44 87 GLN A C 1
ATOM 703 O O . GLN A 1 87 ? 9.995 -11.338 -7.306 1.00 95.44 87 GLN A O 1
ATOM 708 N N . ARG A 1 88 ? 9.345 -12.902 -8.800 1.00 96.00 88 ARG A N 1
ATOM 709 C CA . ARG A 1 88 ? 10.654 -13.566 -8.919 1.00 96.00 88 ARG A CA 1
ATOM 710 C C . ARG A 1 88 ? 11.721 -12.632 -9.475 1.00 96.00 88 ARG A C 1
ATOM 712 O O . ARG A 1 88 ? 12.857 -12.641 -9.005 1.00 96.00 88 ARG A O 1
ATOM 719 N N . GLY A 1 89 ? 11.370 -11.818 -10.467 1.00 96.25 89 GLY A N 1
ATOM 720 C CA . GLY A 1 89 ? 12.336 -10.914 -11.080 1.00 96.25 89 GLY A CA 1
ATOM 721 C C . GLY A 1 89 ? 12.641 -9.665 -10.251 1.00 96.25 89 GLY A C 1
ATOM 722 O O . GLY A 1 89 ? 13.714 -9.083 -10.419 1.00 96.25 89 GLY A O 1
ATOM 723 N N . TRP A 1 90 ? 11.764 -9.282 -9.313 1.00 96.75 90 TRP A N 1
ATOM 724 C CA . TRP A 1 90 ? 11.944 -8.064 -8.519 1.00 96.75 90 TRP A CA 1
ATOM 725 C C . TRP A 1 90 ? 13.273 -8.002 -7.775 1.00 96.75 90 TRP A C 1
ATOM 727 O O . TRP A 1 90 ? 13.914 -6.960 -7.802 1.00 96.75 90 TRP A O 1
ATOM 737 N N . GLY A 1 91 ? 13.703 -9.089 -7.126 1.00 96.94 91 GLY A N 1
ATOM 738 C CA . GLY A 1 91 ? 14.975 -9.091 -6.394 1.00 96.94 91 GLY A CA 1
ATOM 739 C C . GLY A 1 91 ? 16.144 -8.723 -7.311 1.00 96.94 91 GLY A C 1
ATOM 740 O O . GLY A 1 91 ? 16.933 -7.832 -7.001 1.00 96.94 91 GLY A O 1
ATOM 741 N N . LYS A 1 92 ? 16.186 -9.324 -8.507 1.00 97.44 92 LYS A N 1
ATOM 742 C CA . LYS A 1 92 ? 17.204 -9.036 -9.528 1.00 97.44 92 LYS A CA 1
ATOM 743 C C . LYS A 1 92 ? 17.108 -7.592 -10.030 1.00 97.44 92 LYS A C 1
ATOM 745 O O . LYS A 1 92 ? 18.134 -6.926 -10.153 1.00 97.44 92 LYS A O 1
ATOM 750 N N . LEU A 1 93 ? 15.895 -7.100 -10.292 1.00 96.75 93 LEU A N 1
ATOM 751 C CA . LEU A 1 93 ? 15.676 -5.725 -10.745 1.00 96.75 93 LEU A CA 1
ATOM 752 C C . LEU A 1 93 ? 16.082 -4.707 -9.672 1.00 96.75 93 LEU A C 1
ATOM 754 O O . LEU A 1 93 ? 16.758 -3.733 -9.984 1.00 96.75 93 LEU A O 1
ATOM 758 N N . TYR A 1 94 ? 15.733 -4.954 -8.410 1.00 97.31 94 TYR A N 1
ATOM 759 C CA . TYR A 1 94 ? 16.115 -4.117 -7.278 1.00 97.31 94 TYR A CA 1
ATOM 760 C C . TYR A 1 94 ? 17.638 -4.005 -7.156 1.00 97.31 94 TYR A C 1
ATOM 762 O O . TYR A 1 94 ? 18.154 -2.898 -7.017 1.00 97.31 94 TYR A O 1
ATOM 770 N N . HIS A 1 95 ? 18.372 -5.117 -7.278 1.00 97.44 95 HIS A N 1
ATOM 771 C CA . HIS A 1 95 ? 19.837 -5.083 -7.281 1.00 97.44 95 HIS A CA 1
ATOM 772 C C . HIS A 1 95 ? 20.394 -4.265 -8.450 1.00 97.44 95 HIS A C 1
ATOM 774 O O . HIS A 1 95 ? 21.260 -3.423 -8.232 1.00 97.44 95 HIS A O 1
ATOM 780 N N . ARG A 1 96 ? 19.855 -4.432 -9.665 1.00 95.94 96 ARG A N 1
ATOM 781 C CA . ARG A 1 96 ? 20.262 -3.623 -10.827 1.00 95.94 96 ARG A CA 1
ATOM 782 C C . ARG A 1 96 ? 19.976 -2.136 -10.626 1.00 95.94 96 ARG A C 1
ATOM 784 O O . ARG A 1 96 ? 20.829 -1.319 -10.952 1.00 95.94 96 ARG A O 1
ATOM 791 N N . LEU A 1 97 ? 18.815 -1.783 -10.075 1.00 94.94 97 LEU A N 1
ATOM 792 C CA . LEU A 1 97 ? 18.459 -0.402 -9.736 1.00 94.94 97 LEU A CA 1
ATOM 793 C C . LEU A 1 97 ? 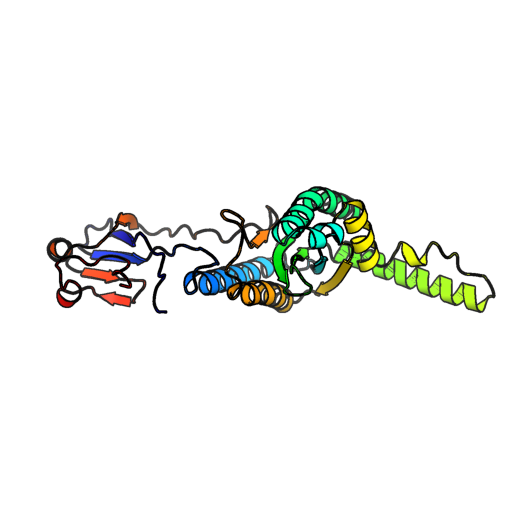19.389 0.164 -8.658 1.00 94.94 97 LEU A C 1
ATOM 795 O O . LEU A 1 97 ? 19.825 1.303 -8.771 1.00 94.94 97 LEU A O 1
ATOM 799 N N . LYS A 1 98 ? 19.754 -0.633 -7.648 1.00 95.56 98 LYS A N 1
ATOM 800 C CA . LYS A 1 98 ? 20.722 -0.237 -6.617 1.00 95.56 98 LYS A CA 1
ATOM 801 C C . LYS A 1 98 ? 22.092 0.042 -7.236 1.00 95.56 98 LYS A C 1
ATOM 803 O O . LYS A 1 98 ? 22.678 1.077 -6.945 1.00 95.56 98 LYS A O 1
ATOM 808 N N . THR A 1 99 ? 22.585 -0.829 -8.117 1.00 93.38 99 THR A N 1
ATOM 809 C CA . THR A 1 99 ? 23.840 -0.605 -8.855 1.00 93.38 99 THR A CA 1
ATOM 810 C C . THR A 1 99 ? 23.749 0.633 -9.744 1.00 93.38 99 THR A C 1
ATOM 812 O O . THR A 1 99 ? 24.658 1.456 -9.735 1.00 93.38 99 THR A O 1
ATOM 815 N N . PHE A 1 100 ? 22.633 0.813 -10.456 1.00 89.38 100 PHE A N 1
ATOM 816 C CA . PHE A 1 100 ? 22.371 2.012 -11.255 1.00 89.38 100 PHE A CA 1
ATOM 817 C C . PHE A 1 100 ? 22.380 3.290 -10.406 1.00 89.38 100 PHE A C 1
ATOM 819 O O . PHE A 1 100 ? 22.849 4.323 -10.869 1.00 89.38 100 PHE A O 1
ATOM 826 N N . ASN A 1 101 ? 21.932 3.202 -9.152 1.00 92.38 101 ASN A N 1
ATOM 827 C CA . ASN A 1 101 ? 21.966 4.267 -8.151 1.00 92.38 101 ASN A CA 1
ATOM 828 C C . ASN A 1 101 ? 23.332 4.405 -7.442 1.00 92.38 101 ASN A C 1
ATOM 830 O O . ASN A 1 101 ? 23.390 4.782 -6.270 1.00 92.38 101 ASN A O 1
ATOM 834 N N . GLY A 1 102 ? 24.432 4.005 -8.087 1.00 91.94 102 GLY A N 1
ATOM 835 C CA . GLY A 1 102 ? 25.775 4.061 -7.497 1.00 91.94 102 GLY A CA 1
ATOM 836 C C . GLY A 1 102 ? 25.929 3.195 -6.242 1.00 91.94 102 GLY A C 1
ATOM 837 O O . GLY A 1 102 ? 26.611 3.578 -5.299 1.00 91.94 102 GLY A O 1
ATOM 838 N N . GLY A 1 103 ? 25.217 2.068 -6.172 1.00 94.25 103 GLY A N 1
ATOM 839 C CA . GLY A 1 103 ? 25.213 1.175 -5.011 1.00 94.25 103 GLY A CA 1
ATOM 840 C C . GLY A 1 103 ? 24.342 1.646 -3.839 1.00 94.25 103 GLY A C 1
ATOM 841 O O . GLY A 1 103 ? 24.193 0.906 -2.863 1.00 94.25 103 GLY A O 1
ATOM 842 N N . LYS A 1 104 ? 23.716 2.827 -3.912 1.00 94.25 104 LYS A N 1
ATOM 843 C CA . LYS A 1 104 ? 22.889 3.378 -2.828 1.00 94.25 104 LYS A CA 1
ATOM 844 C C . LYS A 1 104 ? 21.500 2.741 -2.808 1.00 94.25 104 LYS A C 1
ATOM 846 O O . LYS A 1 104 ? 20.833 2.607 -3.836 1.00 94.25 104 LYS A O 1
ATOM 851 N N . ALA A 1 105 ? 21.031 2.378 -1.615 1.00 95.69 105 ALA A N 1
ATOM 852 C CA . ALA A 1 105 ? 19.649 1.945 -1.431 1.00 95.69 105 ALA A CA 1
ATOM 853 C C . ALA A 1 105 ? 18.674 3.099 -1.721 1.00 95.69 105 ALA A C 1
ATOM 855 O O . ALA A 1 105 ? 18.976 4.265 -1.463 1.00 95.69 105 ALA A O 1
ATOM 856 N N . PHE A 1 106 ? 17.491 2.763 -2.225 1.00 95.12 106 PHE A N 1
ATOM 857 C CA . PHE A 1 106 ? 16.426 3.716 -2.520 1.00 95.12 106 PHE A CA 1
ATOM 858 C C . PHE A 1 106 ? 15.121 3.264 -1.868 1.00 95.12 106 PHE A C 1
ATOM 860 O O . PHE A 1 106 ? 14.914 2.080 -1.581 1.00 95.12 106 PHE A O 1
ATOM 867 N N . ASP A 1 107 ? 14.236 4.220 -1.615 1.00 95.44 107 ASP A N 1
ATOM 868 C CA . ASP A 1 107 ? 12.907 3.929 -1.108 1.00 95.44 107 ASP A CA 1
ATOM 869 C C . ASP A 1 107 ? 11.976 3.586 -2.248 1.00 95.44 107 ASP A C 1
ATOM 871 O O . ASP A 1 107 ? 12.089 4.135 -3.342 1.00 95.44 107 ASP A O 1
ATOM 875 N N . TYR A 1 108 ? 11.046 2.678 -1.986 1.00 95.75 108 TYR A N 1
ATOM 876 C CA . TYR A 1 108 ? 10.020 2.357 -2.954 1.00 95.75 108 TYR A CA 1
ATOM 877 C C . TYR A 1 108 ? 8.715 1.968 -2.281 1.00 95.75 108 TYR A C 1
ATOM 879 O O . TYR A 1 108 ? 8.695 1.504 -1.140 1.00 95.75 108 TYR A O 1
ATOM 887 N N . ILE A 1 109 ? 7.641 2.107 -3.044 1.00 95.50 109 ILE A N 1
ATOM 888 C CA . ILE A 1 109 ? 6.335 1.512 -2.800 1.00 95.50 109 ILE A CA 1
ATOM 889 C C . ILE A 1 109 ? 5.955 0.802 -4.088 1.00 95.50 109 ILE A C 1
ATOM 891 O O . ILE A 1 109 ? 6.137 1.357 -5.169 1.00 95.50 109 ILE A O 1
ATOM 895 N N . ARG A 1 110 ? 5.423 -0.410 -3.989 1.00 95.81 110 ARG A N 1
ATOM 896 C CA . ARG A 1 110 ? 4.890 -1.141 -5.130 1.00 95.81 110 ARG A CA 1
ATOM 897 C C . ARG A 1 110 ? 3.528 -1.742 -4.846 1.00 95.81 110 ARG A C 1
ATOM 899 O O . ARG A 1 110 ? 3.251 -2.175 -3.723 1.00 95.81 110 ARG A O 1
ATOM 906 N N . VAL A 1 111 ? 2.714 -1.778 -5.889 1.00 94.44 111 VAL A N 1
ATOM 907 C CA . VAL A 1 111 ? 1.373 -2.358 -5.918 1.00 94.44 111 VAL A CA 1
ATOM 908 C C . VAL A 1 111 ? 1.247 -3.197 -7.174 1.00 94.44 111 VAL A C 1
ATOM 910 O O . VAL A 1 111 ? 1.753 -2.818 -8.227 1.00 94.44 111 VAL A O 1
ATOM 913 N N . PHE A 1 112 ? 0.591 -4.343 -7.052 1.00 93.38 112 PHE A N 1
ATOM 914 C CA . PHE A 1 112 ? 0.250 -5.158 -8.208 1.00 93.38 112 PHE A CA 1
ATOM 915 C C . PHE A 1 112 ? -1.171 -4.818 -8.642 1.00 93.38 112 PHE A C 1
ATOM 917 O O . PHE A 1 112 ? -2.074 -4.922 -7.822 1.00 93.38 112 PHE A O 1
ATOM 924 N N . GLU A 1 113 ? -1.363 -4.410 -9.893 1.00 91.50 113 GLU A N 1
ATOM 925 C CA . GLU A 1 113 ? -2.680 -4.165 -10.489 1.00 91.50 113 GLU A CA 1
ATOM 926 C C . GLU A 1 113 ? -3.031 -5.336 -11.413 1.00 91.50 113 GLU A C 1
ATOM 928 O O . GLU A 1 113 ? -2.267 -5.624 -12.324 1.00 91.50 113 GLU A O 1
ATOM 933 N N . LYS A 1 114 ? -4.155 -6.029 -11.201 1.00 90.44 114 LYS A N 1
ATOM 934 C CA . LYS A 1 114 ? -4.704 -6.968 -12.190 1.00 90.44 114 LYS A CA 1
ATOM 935 C C . LYS A 1 114 ? -5.342 -6.121 -13.293 1.00 90.44 114 LYS A C 1
ATOM 937 O O . LYS A 1 114 ? -6.241 -5.337 -13.014 1.00 90.44 114 LYS A O 1
ATOM 942 N N . HIS A 1 115 ? -4.838 -6.255 -14.507 1.00 86.75 115 HIS A N 1
ATOM 943 C CA . HIS A 1 115 ? -5.352 -5.635 -15.714 1.00 86.75 115 HIS A CA 1
ATOM 944 C C . HIS A 1 115 ? -6.220 -6.646 -16.467 1.00 86.75 115 HIS A C 1
ATOM 946 O O . HIS A 1 115 ? -5.846 -7.814 -16.604 1.00 86.75 115 HIS A O 1
ATOM 952 N N . GLU A 1 116 ? -7.351 -6.191 -16.994 1.00 83.06 116 GLU A N 1
ATOM 953 C CA . GLU A 1 116 ? -8.306 -7.024 -17.741 1.00 83.06 116 GLU A CA 1
ATOM 954 C C . GLU A 1 116 ? -7.907 -7.235 -19.211 1.00 83.06 116 GLU A C 1
ATOM 956 O O . GLU A 1 116 ? -8.634 -7.861 -19.973 1.00 83.06 116 GLU A O 1
ATOM 961 N N . ASN A 1 117 ? -6.738 -6.741 -19.637 1.00 70.00 117 ASN A N 1
ATOM 962 C CA . ASN A 1 117 ? -6.380 -6.776 -21.053 1.00 70.00 117 ASN A CA 1
ATOM 963 C C . ASN A 1 117 ? -5.922 -8.178 -21.471 1.00 70.00 117 ASN A C 1
ATOM 965 O O . ASN A 1 117 ? -4.970 -8.728 -20.912 1.00 70.00 117 ASN A O 1
ATOM 969 N N . GLY A 1 118 ? -6.561 -8.697 -22.522 1.00 63.31 118 GLY A N 1
ATOM 970 C CA . GLY A 1 118 ? -6.234 -9.967 -23.170 1.00 63.31 118 GLY A CA 1
ATOM 971 C C . GLY A 1 118 ? -7.029 -11.162 -22.635 1.00 63.31 118 GLY A C 1
ATOM 972 O O . GLY A 1 118 ? -7.661 -11.094 -21.588 1.00 63.31 118 GLY A O 1
ATOM 973 N N . LYS A 1 119 ? -6.954 -12.291 -23.355 1.00 65.62 119 LYS A N 1
ATOM 974 C CA . LYS A 1 119 ? -7.752 -13.513 -23.117 1.00 65.62 119 LYS A CA 1
ATOM 975 C C . LYS A 1 119 ? -7.705 -14.048 -21.676 1.00 65.62 119 LYS A C 1
ATOM 977 O O . LYS A 1 119 ? -8.664 -14.665 -21.233 1.00 65.62 119 LYS A O 1
ATOM 982 N N . TYR A 1 120 ? -6.606 -13.823 -20.955 1.00 67.69 120 TYR A N 1
ATOM 983 C CA . TYR A 1 120 ? -6.409 -14.344 -19.598 1.00 67.69 120 TYR A CA 1
ATOM 984 C C . TYR A 1 120 ? -6.309 -13.251 -18.526 1.00 67.69 120 TYR A C 1
ATOM 986 O O . TYR A 1 120 ? -6.269 -13.581 -17.344 1.00 67.69 120 TYR A O 1
ATOM 994 N N . GLY A 1 121 ? -6.246 -11.967 -18.903 1.00 83.00 121 GLY A N 1
ATOM 995 C CA . GLY A 1 121 ? -5.809 -10.886 -18.014 1.00 83.00 121 GLY A CA 1
ATOM 996 C C . GLY A 1 121 ? -4.368 -11.067 -17.505 1.00 83.00 121 GLY A C 1
ATOM 997 O O . GLY A 1 121 ? -3.655 -12.013 -17.850 1.00 83.00 121 GLY A O 1
ATOM 998 N N . GLY A 1 122 ? -3.888 -10.149 -16.668 1.00 89.88 122 GLY A N 1
ATOM 999 C CA . GLY A 1 122 ? -2.551 -10.266 -16.079 1.00 89.88 122 GLY A CA 1
ATOM 1000 C C . GLY A 1 122 ? -2.256 -9.192 -15.050 1.00 89.88 122 GLY A C 1
ATOM 1001 O O . GLY A 1 122 ? -2.998 -8.228 -14.928 1.00 89.88 122 GLY A O 1
ATOM 1002 N N . TYR A 1 123 ? -1.186 -9.353 -14.280 1.00 93.00 123 TYR A N 1
ATOM 1003 C CA . TYR A 1 123 ? -0.772 -8.341 -13.313 1.00 93.00 123 TYR A CA 1
ATOM 1004 C C . TYR A 1 123 ? 0.263 -7.391 -13.914 1.00 93.00 123 TYR A C 1
ATOM 1006 O O . TYR A 1 123 ? 1.205 -7.813 -14.583 1.00 93.00 123 TYR A O 1
ATOM 1014 N N . HIS A 1 124 ? 0.120 -6.112 -13.595 1.00 94.00 124 HIS A N 1
ATOM 1015 C CA . HIS A 1 124 ? 1.147 -5.088 -13.696 1.00 94.00 124 HIS A CA 1
ATOM 1016 C C . HIS A 1 124 ? 1.737 -4.827 -12.312 1.00 94.00 124 HIS A C 1
ATOM 1018 O O . HIS A 1 124 ? 1.059 -4.962 -11.294 1.00 94.00 124 HIS A O 1
ATOM 1024 N N . MET A 1 125 ? 3.002 -4.425 -12.257 1.00 95.62 125 MET A N 1
ATOM 1025 C CA . MET A 1 125 ? 3.617 -3.869 -11.057 1.00 95.62 125 MET A CA 1
ATOM 1026 C C . MET A 1 125 ? 3.743 -2.358 -11.228 1.00 95.62 125 MET A C 1
ATOM 1028 O O . MET A 1 125 ? 4.518 -1.894 -12.062 1.00 95.62 125 MET A O 1
ATOM 1032 N N . HIS A 1 126 ? 3.023 -1.594 -10.415 1.00 95.50 126 HIS A N 1
ATOM 1033 C CA . HIS A 1 126 ? 3.213 -0.153 -10.291 1.00 95.50 126 HIS A CA 1
ATOM 1034 C C . HIS A 1 126 ? 4.176 0.120 -9.159 1.00 95.50 126 HIS A C 1
ATOM 1036 O O . HIS A 1 126 ? 3.988 -0.378 -8.049 1.00 95.50 126 HIS A O 1
ATOM 1042 N N . LEU A 1 127 ? 5.196 0.919 -9.429 1.00 94.62 127 LEU A N 1
ATOM 1043 C CA . LEU A 1 127 ? 6.208 1.293 -8.465 1.00 94.62 127 LEU A CA 1
ATOM 1044 C C . LEU A 1 127 ? 6.330 2.800 -8.405 1.00 94.62 127 LEU A C 1
ATOM 1046 O O . LEU A 1 127 ? 6.329 3.468 -9.433 1.00 94.62 127 LEU A O 1
ATOM 1050 N N . ILE A 1 128 ? 6.534 3.312 -7.202 1.00 93.50 128 ILE A N 1
ATOM 1051 C CA . ILE A 1 128 ? 7.116 4.630 -7.002 1.00 93.50 128 ILE A CA 1
ATOM 1052 C C . ILE A 1 128 ? 8.413 4.445 -6.245 1.00 93.50 128 ILE A C 1
ATOM 1054 O O . ILE A 1 128 ? 8.446 3.714 -5.259 1.00 93.50 128 ILE A O 1
ATOM 1058 N N . MET A 1 129 ? 9.483 5.063 -6.733 1.00 94.62 129 MET A N 1
ATOM 1059 C CA . MET A 1 129 ? 10.828 4.879 -6.201 1.00 94.62 129 MET A CA 1
ATOM 1060 C C . MET A 1 129 ? 11.614 6.190 -6.148 1.00 94.62 129 MET A C 1
ATOM 1062 O O . MET A 1 129 ? 11.507 7.027 -7.046 1.00 94.62 129 MET A O 1
ATOM 1066 N N . SER A 1 130 ? 12.412 6.355 -5.095 1.00 93.12 130 SER A N 1
ATOM 1067 C CA . SER A 1 130 ? 13.193 7.562 -4.806 1.00 93.12 130 SER A CA 1
ATOM 1068 C C . SER A 1 130 ? 14.580 7.523 -5.465 1.00 93.12 130 SER A C 1
ATOM 1070 O O . SER A 1 130 ? 15.612 7.619 -4.801 1.00 93.12 130 SER A O 1
ATOM 1072 N N . ILE A 1 131 ? 14.602 7.268 -6.768 1.00 90.06 131 ILE A N 1
ATOM 1073 C CA . ILE A 1 131 ? 15.819 7.153 -7.593 1.00 90.06 131 ILE A CA 1
ATOM 1074 C C . ILE A 1 131 ? 15.800 8.189 -8.732 1.00 90.06 131 ILE A C 1
ATOM 1076 O O . ILE A 1 131 ? 16.543 8.088 -9.705 1.00 90.06 131 ILE A O 1
ATOM 1080 N N . GLY A 1 132 ? 14.914 9.187 -8.641 1.00 82.12 132 GLY A N 1
ATOM 1081 C CA . GLY A 1 132 ? 14.715 10.160 -9.707 1.00 82.12 132 GLY A CA 1
ATOM 1082 C C . GLY A 1 132 ? 15.968 10.968 -10.021 1.00 82.12 132 GLY A C 1
ATOM 1083 O O . GLY A 1 132 ? 16.195 11.247 -11.190 1.00 82.12 132 GLY A O 1
ATOM 1084 N N . ASP A 1 133 ? 16.823 11.251 -9.035 1.00 85.06 133 ASP A N 1
ATOM 1085 C CA . ASP A 1 133 ? 18.049 12.030 -9.252 1.00 85.06 133 ASP A CA 1
ATOM 1086 C C . ASP A 1 133 ? 19.061 11.260 -10.108 1.00 85.06 133 ASP A C 1
ATOM 1088 O O . ASP A 1 133 ? 19.634 11.811 -11.043 1.00 85.06 133 ASP A O 1
ATOM 1092 N N . ALA A 1 134 ? 19.201 9.947 -9.889 1.00 82.88 134 ALA A N 1
ATOM 1093 C CA . ALA A 1 134 ? 20.043 9.102 -10.735 1.00 82.88 134 ALA A CA 1
ATOM 1094 C C . ALA A 1 134 ? 19.529 9.041 -12.185 1.00 82.88 134 ALA A C 1
ATOM 1096 O O . ALA A 1 134 ? 20.315 8.891 -13.121 1.00 82.88 134 ALA A O 1
ATOM 1097 N N . PHE A 1 135 ? 18.215 9.173 -12.391 1.00 83.12 135 PHE A N 1
ATOM 1098 C CA . PHE A 1 135 ? 17.636 9.289 -13.729 1.00 83.12 135 PHE A CA 1
ATOM 1099 C C . PHE A 1 135 ? 17.742 10.704 -14.315 1.00 83.12 135 PHE A C 1
ATOM 1101 O O . PHE A 1 135 ? 17.887 10.825 -15.530 1.00 83.12 135 PHE A O 1
ATOM 1108 N N . ALA A 1 136 ? 17.703 11.749 -13.485 1.00 79.25 136 ALA A N 1
ATOM 1109 C CA . ALA A 1 136 ? 17.850 13.142 -13.898 1.00 79.25 136 ALA A CA 1
ATOM 1110 C C . ALA A 1 136 ? 19.279 13.445 -14.366 1.00 79.25 136 ALA A C 1
ATOM 1112 O O . ALA A 1 136 ? 19.446 13.941 -15.474 1.00 79.25 136 ALA A O 1
ATOM 1113 N N . LEU A 1 137 ? 20.300 13.019 -13.612 1.00 64.44 137 LEU A N 1
ATOM 1114 C CA . LEU A 1 137 ? 21.710 13.158 -14.007 1.00 64.44 137 LEU A CA 1
ATOM 1115 C C . LEU A 1 137 ? 21.967 12.557 -15.397 1.00 64.44 137 LEU A C 1
ATOM 1117 O O . LEU A 1 137 ? 22.602 13.163 -16.257 1.00 64.44 137 LEU A O 1
ATOM 1121 N N . LYS A 1 138 ? 21.375 11.388 -15.670 1.00 67.06 138 LYS A N 1
ATOM 1122 C CA . LYS A 1 138 ? 21.480 10.755 -16.990 1.00 67.06 138 LYS A CA 1
ATOM 1123 C C . LYS A 1 138 ? 20.662 11.446 -18.069 1.00 67.06 138 LYS A C 1
ATOM 1125 O O . LYS A 1 138 ? 20.979 11.279 -19.241 1.00 67.06 138 LYS A O 1
ATOM 1130 N N . LYS A 1 139 ? 19.617 12.196 -17.713 1.00 66.69 139 LYS A N 1
ATOM 1131 C CA . LYS A 1 139 ? 18.842 12.990 -18.670 1.00 66.69 139 LYS A CA 1
ATOM 1132 C C . LYS A 1 139 ? 19.674 14.153 -19.205 1.00 66.69 139 LYS A C 1
ATOM 1134 O O . LYS A 1 139 ? 19.628 14.393 -20.407 1.00 66.69 139 LYS A O 1
ATOM 1139 N N . ASP A 1 140 ? 20.469 14.802 -18.361 1.00 71.38 140 ASP A N 1
ATOM 1140 C CA . ASP A 1 140 ? 21.351 15.895 -18.786 1.00 71.38 140 ASP A CA 1
ATOM 1141 C C . ASP A 1 140 ? 22.503 15.365 -19.646 1.00 71.38 140 ASP A C 1
ATOM 1143 O O . ASP A 1 140 ? 22.748 15.866 -20.746 1.00 71.38 140 ASP A O 1
ATOM 1147 N N . GLU A 1 141 ? 23.124 14.255 -19.233 1.00 71.81 141 GLU A N 1
ATOM 1148 C CA . GLU A 1 141 ? 24.075 13.529 -20.085 1.00 71.81 141 GLU A CA 1
ATOM 1149 C C . GLU A 1 141 ? 23.439 13.098 -21.417 1.00 71.81 141 GLU A C 1
ATOM 1151 O O . GLU A 1 141 ? 24.086 13.107 -22.466 1.00 71.81 141 GLU A O 1
ATOM 1156 N N . PHE A 1 142 ? 22.163 12.707 -21.400 1.00 66.69 142 PHE A N 1
ATOM 1157 C CA . PHE A 1 142 ? 21.430 12.309 -22.596 1.00 66.69 142 PHE A CA 1
ATOM 1158 C C . PHE A 1 142 ? 21.133 13.494 -23.514 1.00 66.69 142 PHE A C 1
ATOM 1160 O O . PHE A 1 142 ? 21.309 13.366 -24.723 1.00 66.69 142 PHE A O 1
ATOM 1167 N N . ALA A 1 143 ? 20.744 14.648 -22.969 1.00 72.50 143 ALA A N 1
ATOM 1168 C CA . ALA A 1 143 ? 20.551 15.873 -23.737 1.00 72.50 143 ALA A CA 1
ATOM 1169 C C . ALA A 1 143 ? 21.850 16.271 -24.452 1.00 72.50 143 ALA A C 1
ATOM 1171 O O . ALA A 1 143 ? 21.840 16.510 -25.658 1.00 72.50 143 ALA A O 1
ATOM 1172 N N . GLN A 1 144 ? 22.988 16.208 -23.753 1.00 77.94 144 GLN A N 1
ATOM 1173 C CA . GLN A 1 144 ? 24.304 16.446 -24.354 1.00 77.94 144 GLN A CA 1
ATOM 1174 C C . GLN A 1 144 ? 24.627 15.445 -25.472 1.00 77.94 144 GLN A C 1
ATOM 1176 O O . GLN A 1 144 ? 25.174 15.821 -26.509 1.00 77.94 144 GLN A O 1
ATOM 1181 N N . VAL A 1 145 ? 24.281 14.165 -25.299 1.00 71.50 145 VAL A N 1
ATOM 1182 C CA . VAL A 1 145 ? 24.455 13.146 -26.348 1.00 71.50 145 VAL A CA 1
ATOM 1183 C C . VAL A 1 145 ? 23.578 13.446 -27.562 1.00 71.50 145 VAL A C 1
ATOM 1185 O O . VAL A 1 145 ? 24.065 13.354 -28.687 1.00 71.50 145 VAL A O 1
ATOM 1188 N N . LEU A 1 146 ? 22.316 13.830 -27.357 1.00 72.06 146 LEU A N 1
ATOM 1189 C CA . LEU A 1 146 ? 21.410 14.193 -28.446 1.00 72.06 146 LEU A CA 1
ATOM 1190 C C . LEU A 1 146 ? 21.913 15.414 -29.219 1.00 72.06 146 LEU A C 1
ATOM 1192 O O . LEU A 1 146 ? 21.881 15.396 -30.449 1.00 72.06 146 LEU A O 1
ATOM 1196 N N . GLU A 1 147 ? 22.415 16.439 -28.531 1.00 82.00 147 GLU A N 1
ATOM 1197 C CA . GLU A 1 147 ? 23.006 17.608 -29.187 1.00 82.00 147 GLU A CA 1
ATOM 1198 C C . GLU A 1 147 ? 24.267 17.240 -29.976 1.00 82.00 147 GLU A C 1
ATOM 1200 O O . GLU A 1 147 ? 24.386 17.596 -31.148 1.00 82.00 147 GLU A O 1
ATOM 1205 N N . ARG A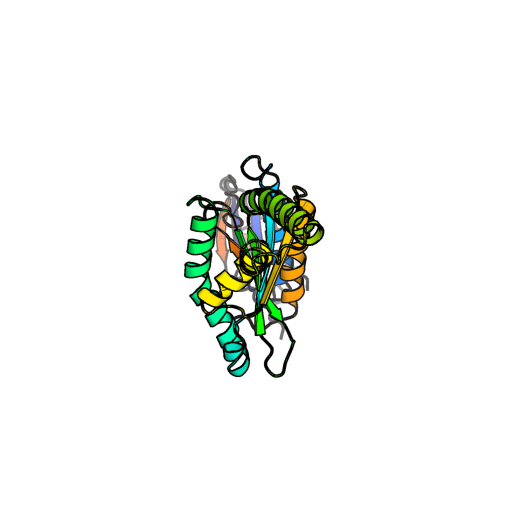 1 148 ? 25.163 16.417 -29.413 1.00 80.62 148 ARG A N 1
ATOM 1206 C CA . ARG A 1 148 ? 26.334 15.899 -30.148 1.00 80.62 148 ARG A CA 1
ATOM 1207 C C . ARG A 1 148 ? 25.930 15.125 -31.403 1.00 80.62 148 ARG A C 1
ATOM 1209 O O . ARG A 1 148 ? 26.575 15.261 -32.440 1.00 80.62 148 ARG A O 1
ATOM 1216 N N . GLU A 1 149 ? 24.863 14.331 -31.342 1.00 76.94 149 GLU A N 1
ATOM 1217 C CA . GLU A 1 149 ? 24.346 13.613 -32.509 1.00 76.94 149 GLU A CA 1
ATOM 1218 C C . GLU A 1 149 ? 23.721 14.539 -33.556 1.00 76.94 149 GLU A C 1
ATOM 1220 O O . GLU A 1 149 ? 23.908 14.307 -34.753 1.00 76.94 149 GLU A O 1
ATOM 1225 N N . LYS A 1 150 ? 22.994 15.583 -33.137 1.00 82.75 150 LYS A N 1
ATOM 1226 C CA . LYS A 1 150 ? 22.479 16.614 -34.050 1.00 82.75 150 LYS A CA 1
ATOM 1227 C C . LYS A 1 150 ? 23.634 17.308 -34.771 1.00 82.75 150 LYS A C 1
ATOM 1229 O O . LYS A 1 150 ? 23.591 17.424 -35.994 1.00 82.75 150 LYS A O 1
ATOM 1234 N N . THR A 1 151 ? 24.687 17.682 -34.047 1.00 86.75 151 THR A N 1
ATOM 1235 C CA . THR A 1 151 ? 25.899 18.282 -34.623 1.00 86.75 151 THR A CA 1
ATOM 1236 C C . THR A 1 151 ? 26.608 17.322 -35.577 1.00 86.75 151 THR A C 1
ATOM 1238 O O . THR A 1 151 ? 26.941 17.709 -36.692 1.00 86.75 151 THR A O 1
ATOM 1241 N N . ALA A 1 152 ? 26.765 16.046 -35.207 1.00 84.12 152 ALA A N 1
ATOM 1242 C CA . ALA A 1 152 ? 27.359 15.037 -36.087 1.00 84.12 152 ALA A CA 1
ATOM 1243 C C . ALA A 1 152 ? 26.566 14.866 -37.396 1.00 84.12 152 ALA A C 1
ATOM 1245 O O . ALA A 1 152 ? 27.168 14.803 -38.465 1.00 84.12 152 ALA A O 1
ATOM 1246 N N . ARG A 1 153 ? 25.225 14.861 -37.328 1.00 82.62 153 ARG A N 1
ATOM 1247 C CA . ARG A 1 153 ? 24.355 14.817 -38.517 1.00 82.62 153 ARG A CA 1
ATOM 1248 C C . ARG A 1 153 ? 24.523 16.045 -39.408 1.00 82.62 153 ARG A C 1
ATOM 1250 O O . ARG A 1 153 ? 24.624 15.877 -40.617 1.00 82.62 153 ARG A O 1
ATOM 1257 N N . LYS A 1 154 ? 24.589 17.249 -38.826 1.00 89.69 154 LYS A N 1
ATOM 1258 C CA . LYS A 1 154 ? 24.864 18.490 -39.573 1.00 89.69 154 LYS A CA 1
ATOM 1259 C C . LYS A 1 154 ? 26.219 18.442 -40.290 1.00 89.69 154 LYS A C 1
ATOM 1261 O O . LYS A 1 154 ? 26.351 19.001 -41.366 1.00 89.69 154 LYS A O 1
ATOM 1266 N N . GLN A 1 155 ? 27.195 17.727 -39.730 1.00 91.81 155 GLN A N 1
ATOM 1267 C CA . GLN A 1 155 ? 28.519 17.506 -40.326 1.00 91.81 155 GLN A CA 1
ATOM 1268 C C . GLN A 1 155 ? 28.579 16.320 -41.314 1.00 91.81 155 GLN A C 1
ATOM 1270 O O . GLN A 1 155 ? 29.671 15.874 -41.655 1.00 91.81 155 GLN A O 1
ATOM 1275 N N . GLY A 1 156 ? 27.448 15.723 -41.709 1.00 92.12 156 GLY A N 1
ATOM 1276 C CA . GLY A 1 156 ? 27.425 14.553 -42.600 1.00 92.12 156 GLY A CA 1
ATOM 1277 C C . GLY A 1 156 ? 27.949 13.250 -41.972 1.00 92.12 156 GLY A C 1
ATOM 1278 O O . GLY A 1 156 ? 28.016 12.216 -42.638 1.00 92.12 156 GLY A O 1
ATOM 1279 N N . LYS A 1 157 ? 28.290 13.244 -40.676 1.00 87.06 157 LYS A N 1
ATOM 1280 C CA . LYS A 1 157 ? 28.763 12.046 -39.970 1.00 87.06 157 LYS A CA 1
ATOM 1281 C C . LYS A 1 157 ? 27.570 11.178 -39.577 1.00 87.06 157 LYS A C 1
ATOM 1283 O O . LYS A 1 157 ? 26.621 11.637 -38.937 1.00 87.06 157 LYS A O 1
ATOM 1288 N N . ARG A 1 158 ? 27.621 9.881 -39.902 1.00 76.56 158 ARG A N 1
ATOM 1289 C CA . ARG A 1 158 ? 26.609 8.918 -39.441 1.00 76.56 158 ARG A CA 1
ATOM 1290 C C . ARG A 1 158 ? 26.690 8.790 -37.911 1.00 76.56 158 ARG A C 1
ATOM 1292 O O . ARG A 1 158 ? 27.731 8.374 -37.400 1.00 76.56 158 ARG A O 1
ATOM 1299 N N . PRO A 1 159 ? 25.622 9.105 -37.154 1.00 65.12 159 PRO A N 1
ATOM 1300 C CA . PRO A 1 159 ? 25.636 8.933 -35.707 1.00 65.12 159 PRO A CA 1
ATOM 1301 C C . PRO A 1 159 ? 25.832 7.453 -35.367 1.00 65.12 159 PRO A C 1
ATOM 1303 O O . PRO A 1 159 ? 25.198 6.572 -35.959 1.00 65.12 159 PRO A O 1
ATOM 1306 N N . ARG A 1 160 ? 26.715 7.164 -34.406 1.00 64.81 160 ARG A N 1
ATOM 1307 C CA . ARG A 1 160 ? 26.944 5.800 -33.916 1.00 64.81 160 ARG A CA 1
ATOM 1308 C C . ARG A 1 160 ? 25.630 5.267 -33.324 1.00 64.81 160 ARG A C 1
ATOM 1310 O O . ARG A 1 160 ? 25.260 5.642 -32.217 1.00 64.81 160 ARG A O 1
ATOM 1317 N N . LYS A 1 161 ? 24.946 4.354 -34.036 1.00 56.62 161 LYS A N 1
ATOM 1318 C CA . LYS A 1 161 ? 23.638 3.747 -33.670 1.00 56.62 161 LYS A CA 1
ATOM 1319 C C . LYS A 1 161 ? 23.542 3.233 -32.221 1.00 56.62 161 LYS A C 1
ATOM 1321 O O . LYS A 1 161 ? 22.436 3.081 -31.706 1.00 56.62 161 LYS A O 1
ATOM 1326 N N . ARG A 1 162 ? 24.676 2.948 -31.574 1.00 55.19 162 ARG A N 1
ATOM 1327 C CA . ARG A 1 162 ? 24.761 2.370 -30.228 1.00 55.19 162 ARG A CA 1
ATOM 1328 C C . ARG A 1 162 ? 24.402 3.364 -29.108 1.00 55.19 162 ARG A C 1
ATOM 1330 O O . ARG A 1 162 ? 23.762 2.955 -28.147 1.00 55.19 162 ARG A O 1
ATOM 1337 N N . LEU A 1 163 ? 24.681 4.667 -29.261 1.00 52.62 163 LEU A N 1
ATOM 1338 C CA . LEU A 1 163 ? 24.453 5.648 -28.181 1.00 52.62 163 LEU A CA 1
ATOM 1339 C C . LEU A 1 163 ? 22.970 5.970 -27.914 1.00 52.62 163 LEU A C 1
ATOM 1341 O O . LEU A 1 163 ? 22.603 6.184 -26.758 1.00 52.62 163 LEU A O 1
ATOM 1345 N N . LYS A 1 164 ? 22.098 5.942 -28.934 1.00 50.44 164 LYS A N 1
ATOM 1346 C CA . LYS A 1 164 ? 20.653 6.210 -28.762 1.00 50.44 164 LYS A CA 1
ATOM 1347 C C . LYS A 1 164 ? 19.918 5.177 -27.910 1.00 50.44 164 LYS A C 1
ATOM 1349 O O . LYS A 1 164 ? 18.905 5.509 -27.301 1.00 50.44 164 LYS A O 1
ATOM 1354 N N . ARG A 1 165 ? 20.372 3.918 -27.901 1.00 50.00 165 ARG A N 1
ATOM 1355 C CA . ARG A 1 165 ? 19.644 2.814 -27.250 1.00 50.00 165 ARG A CA 1
ATOM 1356 C C . ARG A 1 165 ? 19.941 2.690 -25.757 1.00 50.00 165 ARG A C 1
ATOM 1358 O O . ARG A 1 165 ? 19.071 2.252 -25.018 1.00 50.00 165 ARG A O 1
ATOM 1365 N N . GLU A 1 166 ? 21.119 3.115 -25.310 1.00 53.34 166 GLU A N 1
ATOM 1366 C CA . GLU A 1 166 ? 21.622 2.801 -23.964 1.00 53.34 166 GLU A CA 1
ATOM 1367 C C . GLU A 1 166 ? 21.289 3.863 -22.895 1.00 53.34 166 GLU A C 1
ATOM 1369 O O . GLU A 1 166 ? 21.516 3.619 -21.711 1.00 53.34 166 GLU A O 1
ATOM 1374 N N . LYS A 1 167 ? 20.736 5.032 -23.269 1.00 60.00 167 LYS A N 1
ATOM 1375 C CA . LYS A 1 167 ? 20.723 6.205 -22.369 1.00 60.00 167 LYS A CA 1
ATOM 1376 C C . LYS A 1 167 ? 19.368 6.793 -21.966 1.00 60.00 167 LYS A C 1
ATOM 1378 O O . LYS A 1 167 ? 19.346 7.610 -21.054 1.00 60.00 167 LYS A O 1
ATOM 1383 N N . HIS A 1 168 ? 18.238 6.386 -22.551 1.00 77.38 168 HIS A N 1
ATOM 1384 C CA . HIS A 1 168 ? 16.940 6.869 -22.057 1.00 77.38 168 HIS A CA 1
ATOM 1385 C C . HIS A 1 168 ? 16.543 6.103 -20.779 1.00 77.38 168 HIS A C 1
ATOM 1387 O O . HIS A 1 168 ? 16.394 4.882 -20.855 1.00 77.38 168 HIS A O 1
ATOM 1393 N N . PRO A 1 169 ? 16.306 6.765 -19.629 1.00 83.81 169 PRO A N 1
ATOM 1394 C CA . PRO A 1 169 ? 15.897 6.124 -18.374 1.00 83.81 169 PRO A CA 1
ATOM 1395 C C . PRO A 1 169 ? 14.809 5.050 -18.504 1.00 83.81 169 PRO A C 1
ATOM 1397 O O . PRO A 1 169 ? 14.988 3.920 -18.052 1.00 83.81 169 PRO A O 1
ATOM 1400 N N . ALA A 1 170 ? 13.716 5.359 -19.212 1.00 86.06 170 ALA A N 1
ATOM 1401 C CA . ALA A 1 170 ? 12.629 4.403 -19.437 1.00 86.06 170 ALA A CA 1
ATOM 1402 C C . ALA A 1 170 ? 13.088 3.175 -20.243 1.00 86.06 170 ALA A C 1
ATOM 1404 O O . ALA A 1 170 ? 12.677 2.049 -19.969 1.00 86.06 170 ALA A O 1
ATOM 1405 N N . ARG A 1 171 ? 13.991 3.375 -21.215 1.00 86.56 171 ARG A N 1
ATOM 1406 C CA . ARG A 1 171 ? 14.544 2.287 -22.022 1.00 86.56 171 ARG A CA 1
ATOM 1407 C C . ARG A 1 171 ? 15.476 1.413 -21.193 1.00 86.56 171 ARG A C 1
ATOM 1409 O O . ARG A 1 171 ? 15.361 0.195 -21.264 1.00 86.56 171 ARG A O 1
ATOM 1416 N N . TRP A 1 172 ? 16.322 2.027 -20.367 1.00 90.31 172 TRP A N 1
ATOM 1417 C CA . TRP A 1 172 ? 17.177 1.299 -19.436 1.00 90.31 172 TRP A CA 1
ATOM 1418 C C . TRP A 1 172 ? 16.345 0.430 -18.487 1.00 90.31 172 TRP A C 1
ATOM 1420 O O . TRP A 1 172 ? 16.646 -0.751 -18.339 1.00 90.31 172 TRP A O 1
ATOM 1430 N N . ILE A 1 173 ? 15.263 0.968 -17.904 1.00 92.25 173 ILE A N 1
ATOM 1431 C CA . ILE A 1 173 ? 14.355 0.181 -17.054 1.00 92.25 173 ILE A CA 1
ATOM 1432 C C . ILE A 1 173 ? 13.755 -0.982 -17.844 1.00 92.25 173 ILE A C 1
ATOM 1434 O O . ILE A 1 173 ? 13.752 -2.105 -17.345 1.00 92.25 173 ILE A O 1
ATOM 1438 N N . LYS A 1 174 ? 13.280 -0.740 -19.070 1.00 92.31 174 LYS A N 1
ATOM 1439 C CA . LYS A 1 174 ? 12.723 -1.783 -19.942 1.00 92.31 174 LYS A CA 1
ATOM 1440 C C . LYS A 1 174 ? 13.733 -2.904 -20.204 1.00 92.31 174 LYS A C 1
ATOM 1442 O O . LYS A 1 174 ? 13.415 -4.076 -20.011 1.00 92.31 174 LYS A O 1
ATOM 1447 N N . ASP A 1 175 ? 14.960 -2.556 -20.584 1.00 92.31 175 ASP A N 1
ATOM 1448 C CA . ASP A 1 175 ? 16.018 -3.529 -20.864 1.00 92.31 175 ASP A CA 1
ATOM 1449 C C . ASP A 1 175 ? 16.465 -4.261 -19.579 1.00 92.31 175 ASP A C 1
ATOM 1451 O O . ASP A 1 175 ? 16.679 -5.475 -19.600 1.00 92.31 175 ASP A O 1
ATOM 1455 N N . ALA A 1 176 ? 16.514 -3.571 -18.433 1.00 94.00 176 ALA A N 1
ATOM 1456 C CA . ALA A 1 176 ? 16.791 -4.176 -17.130 1.00 94.00 176 ALA A CA 1
ATOM 1457 C C . ALA A 1 176 ? 15.689 -5.161 -16.700 1.00 94.00 176 ALA A C 1
ATOM 1459 O O . ALA A 1 176 ? 16.002 -6.258 -16.237 1.00 94.00 176 ALA A O 1
ATOM 1460 N N . CYS A 1 177 ? 14.414 -4.813 -16.897 1.00 95.19 177 CYS A N 1
ATOM 1461 C CA . CYS A 1 177 ? 13.281 -5.705 -16.639 1.00 95.19 177 CYS A CA 1
ATOM 1462 C C . CYS A 1 177 ? 13.371 -6.963 -17.508 1.00 95.19 177 CYS A C 1
ATOM 1464 O O . CYS A 1 177 ? 13.299 -8.079 -16.985 1.00 95.19 177 CYS A O 1
ATOM 1466 N N . ARG A 1 178 ? 13.631 -6.799 -18.810 1.00 94.12 178 ARG A N 1
ATOM 1467 C CA . ARG A 1 178 ? 13.815 -7.920 -19.739 1.00 94.12 178 ARG A CA 1
ATOM 1468 C C . ARG A 1 178 ? 14.979 -8.821 -19.322 1.00 94.12 178 ARG A C 1
ATOM 1470 O O . ARG A 1 178 ? 14.824 -10.039 -19.272 1.00 94.12 178 ARG A O 1
ATOM 1477 N N . ALA A 1 179 ? 16.121 -8.246 -18.938 1.00 94.81 179 ALA A N 1
ATOM 1478 C CA . ALA A 1 179 ? 17.279 -8.999 -18.443 1.00 94.81 179 ALA A CA 1
ATOM 1479 C C . ALA A 1 179 ? 16.990 -9.762 -17.134 1.00 94.81 179 ALA A C 1
ATOM 1481 O O . ALA A 1 179 ? 17.630 -10.770 -16.833 1.00 94.81 179 ALA A O 1
ATOM 1482 N N . CYS A 1 180 ? 16.010 -9.309 -16.352 1.00 96.12 180 CYS A N 1
ATOM 1483 C CA . CYS A 1 180 ? 15.512 -10.003 -15.166 1.00 96.12 180 CYS A CA 1
ATOM 1484 C C . CYS A 1 180 ? 14.450 -11.071 -15.482 1.00 96.12 180 CYS A C 1
ATOM 1486 O O . CYS A 1 180 ? 13.893 -11.642 -14.543 1.00 96.12 180 CYS A O 1
ATOM 1488 N N . ARG A 1 181 ? 14.186 -11.355 -16.770 1.00 94.75 181 ARG A N 1
ATOM 1489 C CA . ARG A 1 181 ? 13.075 -12.193 -17.259 1.00 94.75 181 ARG A CA 1
ATOM 1490 C C . ARG A 1 181 ? 11.711 -11.720 -16.735 1.00 94.75 181 ARG A C 1
ATOM 1492 O O . ARG A 1 181 ? 10.814 -12.530 -16.519 1.00 94.75 181 ARG A O 1
ATOM 1499 N N . MET A 1 182 ? 11.583 -10.418 -16.479 1.00 91.50 182 MET A N 1
ATOM 1500 C CA . MET A 1 182 ? 10.323 -9.751 -16.146 1.00 91.50 182 MET A CA 1
ATOM 1501 C C . MET A 1 182 ? 9.699 -9.175 -17.422 1.00 91.50 182 MET A C 1
ATOM 1503 O O . MET A 1 182 ? 9.989 -9.637 -18.522 1.00 91.50 182 MET A O 1
ATOM 1507 N N . GLY A 1 183 ? 8.861 -8.155 -17.258 1.00 79.19 183 GLY A N 1
ATOM 1508 C CA . GLY A 1 183 ? 8.140 -7.457 -18.302 1.00 79.19 183 GLY A CA 1
ATOM 1509 C C . GLY A 1 183 ? 8.841 -7.222 -19.614 1.00 79.19 183 GLY A C 1
ATOM 1510 O O . GLY A 1 183 ? 9.991 -6.784 -19.666 1.00 79.19 183 GLY A O 1
ATOM 1511 N N . TYR A 1 184 ? 8.066 -7.443 -20.673 1.00 78.25 184 TYR A N 1
ATOM 1512 C CA . TYR A 1 184 ? 8.405 -7.012 -22.022 1.00 78.25 184 TYR A CA 1
ATOM 1513 C C . TYR A 1 184 ? 8.198 -5.498 -22.197 1.00 78.25 184 TYR A C 1
ATOM 1515 O O . TYR A 1 184 ? 8.792 -4.896 -23.094 1.00 78.25 184 TYR A O 1
ATOM 1523 N N . GLU A 1 185 ? 7.396 -4.875 -21.326 1.00 81.69 185 GLU A N 1
ATOM 1524 C CA . GLU A 1 185 ? 7.064 -3.457 -21.344 1.00 81.69 185 GLU A CA 1
ATOM 1525 C C . GLU A 1 185 ? 7.271 -2.816 -19.970 1.00 81.69 185 GLU A C 1
ATOM 1527 O O . GLU A 1 185 ? 6.893 -3.365 -18.932 1.00 81.69 185 GLU A O 1
ATOM 1532 N N . ALA A 1 186 ? 7.905 -1.644 -19.988 1.00 86.62 186 ALA A N 1
ATOM 1533 C CA . ALA A 1 186 ? 8.033 -0.784 -18.831 1.00 86.62 186 ALA A CA 1
ATOM 1534 C C . ALA A 1 186 ? 7.828 0.669 -19.267 1.00 86.62 186 ALA A C 1
ATOM 1536 O O . ALA A 1 186 ? 8.517 1.138 -20.177 1.00 86.62 186 ALA A O 1
ATOM 1537 N N . ASP A 1 187 ? 6.900 1.358 -18.610 1.00 89.31 187 ASP A N 1
ATOM 1538 C CA . ASP A 1 187 ? 6.695 2.801 -18.747 1.00 89.31 187 ASP A CA 1
ATOM 1539 C C . ASP A 1 187 ? 7.245 3.503 -17.505 1.00 89.31 187 ASP A C 1
ATOM 1541 O O . ASP A 1 187 ? 7.073 3.017 -16.385 1.00 89.31 187 ASP A O 1
ATOM 1545 N N . MET A 1 188 ? 7.915 4.637 -17.697 1.00 90.81 188 MET A N 1
ATOM 1546 C CA . MET A 1 188 ? 8.510 5.418 -16.616 1.00 90.81 188 MET A CA 1
ATOM 1547 C C . MET A 1 188 ? 8.132 6.885 -16.760 1.00 90.81 188 MET A C 1
ATOM 1549 O O . MET A 1 188 ? 8.412 7.517 -17.777 1.00 90.81 188 MET A O 1
ATOM 1553 N N . LYS A 1 189 ? 7.586 7.455 -15.686 1.00 89.06 189 LYS A N 1
ATOM 1554 C CA . LYS A 1 189 ? 7.233 8.870 -15.586 1.00 89.06 189 LYS A CA 1
ATOM 1555 C C . LYS A 1 189 ? 7.933 9.493 -14.393 1.00 89.06 189 LYS A C 1
ATOM 1557 O O . LYS A 1 189 ? 7.875 8.965 -13.285 1.00 89.06 189 LYS A O 1
ATOM 1562 N N . GLN A 1 190 ? 8.583 10.631 -14.603 1.00 85.88 190 GLN A N 1
ATOM 1563 C CA . GLN A 1 190 ? 9.125 11.408 -13.496 1.00 85.88 190 GLN A CA 1
ATOM 1564 C C . GLN A 1 190 ? 7.966 12.067 -12.751 1.00 85.88 190 GLN A C 1
ATOM 1566 O O . GLN A 1 190 ? 7.136 12.749 -13.353 1.00 85.88 190 GLN A O 1
ATOM 1571 N N . ILE A 1 191 ? 7.897 11.845 -11.443 1.00 82.06 191 ILE A N 1
ATOM 1572 C CA . ILE A 1 191 ? 6.993 12.584 -10.576 1.00 82.06 191 ILE A CA 1
ATOM 1573 C C . ILE A 1 191 ? 7.896 13.561 -9.839 1.00 82.06 191 ILE A C 1
ATOM 1575 O O . ILE A 1 191 ? 8.715 13.142 -9.029 1.00 82.06 191 ILE A O 1
ATOM 1579 N N . GLY A 1 192 ? 7.815 14.850 -10.176 1.00 71.06 192 GLY A N 1
ATOM 1580 C CA . GLY A 1 192 ? 8.600 15.881 -9.487 1.00 71.06 192 GLY A CA 1
ATOM 1581 C C . GLY A 1 192 ? 8.355 15.898 -7.968 1.00 71.06 192 GLY A C 1
ATOM 1582 O O . GLY A 1 192 ? 7.671 15.040 -7.414 1.00 71.06 192 GLY A O 1
ATOM 1583 N N . SER A 1 193 ? 8.842 16.925 -7.277 1.00 66.88 193 SER A N 1
ATOM 1584 C CA . SER A 1 193 ? 8.779 17.038 -5.807 1.00 66.88 193 SER A CA 1
ATOM 1585 C C . SER A 1 193 ? 7.367 17.084 -5.191 1.00 66.88 193 SER A C 1
ATOM 1587 O O . SER A 1 193 ? 7.228 17.116 -3.971 1.00 66.88 193 SER A O 1
ATOM 1589 N N . VAL A 1 194 ? 6.297 17.072 -5.994 1.00 67.38 194 VAL A N 1
ATOM 1590 C CA . VAL A 1 194 ? 4.919 17.211 -5.508 1.00 67.38 194 VAL A CA 1
ATOM 1591 C C . VAL A 1 194 ? 4.424 15.901 -4.883 1.00 67.38 194 VAL A C 1
ATOM 1593 O O . VAL A 1 194 ? 3.813 15.056 -5.547 1.00 67.38 194 VAL A O 1
ATOM 1596 N N . THR A 1 195 ? 4.632 15.774 -3.572 1.00 73.12 195 THR A N 1
ATOM 1597 C CA . THR A 1 195 ? 4.119 14.733 -2.660 1.00 73.12 195 THR A CA 1
ATOM 1598 C C . THR A 1 195 ? 2.675 14.312 -2.967 1.00 73.12 195 THR A C 1
ATOM 1600 O O . THR A 1 195 ? 2.347 13.123 -2.994 1.00 73.12 195 THR A O 1
ATOM 1603 N N . THR A 1 196 ? 1.810 15.276 -3.287 1.00 74.69 196 THR A N 1
ATOM 1604 C CA . THR A 1 196 ? 0.390 15.055 -3.587 1.00 74.69 196 THR A CA 1
ATOM 1605 C C . THR A 1 196 ? 0.169 14.240 -4.864 1.00 74.69 196 THR A C 1
ATOM 1607 O O . THR A 1 196 ? -0.723 13.388 -4.902 1.00 74.69 196 THR A O 1
ATOM 1610 N N . LYS A 1 197 ? 0.991 14.440 -5.906 1.00 79.06 197 LYS A N 1
ATOM 1611 C CA . LYS A 1 197 ? 0.889 13.685 -7.168 1.00 79.06 197 LYS A CA 1
ATOM 1612 C C . LYS A 1 197 ? 1.308 12.234 -6.959 1.00 79.06 197 LYS A C 1
ATOM 1614 O O . LYS A 1 197 ? 0.588 11.336 -7.388 1.00 79.06 197 LYS A O 1
ATOM 1619 N N . VAL A 1 198 ? 2.411 12.002 -6.242 1.00 78.44 198 VAL A N 1
ATOM 1620 C CA . VAL A 1 198 ? 2.900 10.656 -5.887 1.00 78.44 198 VAL A CA 1
ATOM 1621 C C . VAL A 1 198 ? 1.819 9.859 -5.157 1.00 78.44 198 VAL A C 1
ATOM 1623 O O . VAL A 1 198 ? 1.464 8.751 -5.566 1.00 78.44 198 VAL A O 1
ATOM 1626 N N . ALA A 1 199 ? 1.249 10.446 -4.103 1.00 80.75 199 ALA A N 1
ATOM 1627 C CA . ALA A 1 199 ? 0.205 9.795 -3.327 1.00 80.75 199 ALA A CA 1
ATOM 1628 C C . ALA A 1 199 ? -1.065 9.545 -4.149 1.00 80.75 199 ALA A C 1
ATOM 1630 O O . ALA A 1 199 ? -1.667 8.477 -4.030 1.00 80.75 199 ALA A O 1
ATOM 1631 N N . SER A 1 200 ? -1.457 10.490 -5.008 1.00 81.69 200 SER A N 1
ATOM 1632 C CA . SER A 1 200 ? -2.629 10.341 -5.878 1.00 81.69 200 SER A CA 1
ATOM 1633 C C . SER A 1 200 ? -2.444 9.213 -6.890 1.00 81.69 200 SER A C 1
ATOM 1635 O O . SER A 1 200 ? -3.346 8.391 -7.043 1.00 81.69 200 SER A O 1
ATOM 1637 N N . TYR A 1 201 ? -1.260 9.103 -7.507 1.00 83.00 201 TYR A N 1
ATOM 1638 C CA . TYR A 1 201 ? -0.935 7.994 -8.406 1.00 83.00 201 TYR A CA 1
ATOM 1639 C C . TYR A 1 201 ? -1.033 6.646 -7.693 1.00 83.00 201 TYR A C 1
ATOM 1641 O O . TYR A 1 201 ? -1.746 5.774 -8.177 1.00 83.00 201 TYR A O 1
ATOM 1649 N N . MET A 1 202 ? -0.404 6.471 -6.523 1.00 83.62 202 MET A N 1
ATOM 1650 C CA . MET A 1 202 ? -0.534 5.205 -5.781 1.00 83.62 202 MET A CA 1
ATOM 1651 C C . MET A 1 202 ? -1.976 4.909 -5.403 1.00 83.62 202 MET A C 1
ATOM 1653 O O . MET A 1 202 ? -2.437 3.783 -5.567 1.00 83.62 202 MET A O 1
ATOM 1657 N N . THR A 1 203 ? -2.690 5.918 -4.904 1.00 80.94 203 THR A N 1
ATOM 1658 C CA . THR A 1 203 ? -4.072 5.749 -4.452 1.00 80.94 203 THR A CA 1
ATOM 1659 C C . THR A 1 203 ? -4.967 5.309 -5.601 1.00 80.94 203 THR A C 1
ATOM 1661 O O . THR A 1 203 ? -5.770 4.410 -5.394 1.00 80.94 203 THR A O 1
ATOM 1664 N N . LYS A 1 204 ? -4.782 5.867 -6.806 1.00 87.81 204 LYS A N 1
ATOM 1665 C CA . LYS A 1 204 ? -5.518 5.468 -8.013 1.00 87.81 204 LYS A CA 1
ATOM 1666 C C . LYS A 1 204 ? -5.419 3.962 -8.265 1.00 87.81 204 LYS A C 1
ATOM 1668 O O . LYS A 1 204 ? -6.431 3.316 -8.511 1.00 87.81 204 LYS A O 1
ATOM 1673 N N . TYR A 1 205 ? -4.218 3.391 -8.185 1.00 86.88 205 TYR A N 1
ATOM 1674 C CA . TYR A 1 205 ? -4.030 1.955 -8.427 1.00 86.88 205 TYR A CA 1
ATOM 1675 C C . TYR A 1 205 ? -4.479 1.100 -7.243 1.00 86.88 205 TYR A C 1
ATOM 1677 O O . TYR A 1 205 ? -4.985 0.002 -7.440 1.00 86.88 205 TYR A O 1
ATOM 1685 N N . ILE A 1 206 ? -4.377 1.612 -6.014 1.00 85.31 206 ILE A N 1
ATOM 1686 C CA . ILE A 1 206 ? -4.956 0.949 -4.839 1.00 85.31 206 ILE A CA 1
ATOM 1687 C C . ILE A 1 206 ? -6.491 0.915 -4.929 1.00 85.31 206 ILE A C 1
ATOM 1689 O O . ILE A 1 206 ? -7.090 -0.066 -4.496 1.00 85.31 206 ILE A O 1
ATOM 1693 N N . SER A 1 207 ? -7.130 1.955 -5.478 1.00 82.75 207 SER A N 1
ATOM 1694 C CA . SER A 1 207 ? -8.589 2.049 -5.581 1.00 82.75 207 SER A CA 1
ATOM 1695 C C . SER A 1 207 ? -9.163 1.247 -6.746 1.00 82.75 207 SER A C 1
ATOM 1697 O O . SER A 1 207 ? -10.145 0.547 -6.545 1.00 82.75 207 SER A O 1
ATOM 1699 N N . LYS A 1 208 ? -8.532 1.269 -7.929 1.00 83.50 208 LYS A N 1
ATOM 1700 C CA . LYS A 1 208 ? -8.941 0.426 -9.075 1.00 83.50 208 LYS A CA 1
ATOM 1701 C C . LYS A 1 208 ? -8.969 -1.066 -8.731 1.00 83.50 208 LYS A C 1
ATOM 1703 O O . LYS A 1 208 ? -9.778 -1.838 -9.215 1.00 83.50 208 LYS A O 1
ATOM 1708 N N . GLN A 1 209 ? -8.072 -1.463 -7.841 1.00 73.81 209 GLN A N 1
ATOM 1709 C CA . GLN A 1 209 ? -7.937 -2.820 -7.333 1.00 73.81 209 GLN A CA 1
ATOM 1710 C C . GLN A 1 209 ? -9.061 -3.273 -6.388 1.00 73.81 209 GLN A C 1
ATOM 1712 O O . GLN A 1 209 ? -9.093 -4.459 -6.046 1.00 73.81 209 GLN A O 1
ATOM 1717 N N . LEU A 1 210 ? -9.913 -2.361 -5.905 1.00 76.88 210 LEU A N 1
ATOM 1718 C CA . LEU A 1 210 ? -10.972 -2.683 -4.940 1.00 76.88 210 LEU A CA 1
ATOM 1719 C C . LEU A 1 210 ? -12.099 -3.502 -5.576 1.00 76.88 210 LEU A C 1
ATOM 1721 O O . LEU A 1 210 ? -12.738 -4.280 -4.875 1.00 76.88 210 LEU A O 1
ATOM 1725 N N . GLU A 1 211 ? -12.294 -3.367 -6.886 1.00 76.19 211 GLU A N 1
ATOM 1726 C CA . GLU A 1 211 ? -13.310 -4.095 -7.656 1.00 76.19 211 GLU A CA 1
ATOM 1727 C C . GLU A 1 211 ? -12.875 -5.540 -7.958 1.00 76.19 211 GLU A C 1
ATOM 1729 O O . GLU A 1 211 ? -13.697 -6.417 -8.205 1.00 76.19 211 GLU A O 1
ATOM 1734 N N . ILE A 1 212 ? -11.574 -5.830 -7.851 1.00 73.31 212 ILE A N 1
ATOM 1735 C CA . ILE A 1 212 ? -11.003 -7.135 -8.182 1.00 73.31 212 ILE A CA 1
ATOM 1736 C C . ILE A 1 212 ? -10.843 -7.975 -6.905 1.00 73.31 212 ILE A C 1
ATOM 1738 O O . ILE A 1 212 ? -9.886 -7.829 -6.128 1.00 73.31 212 ILE A O 1
ATOM 1742 N N . LEU A 1 213 ? -11.794 -8.892 -6.708 1.00 64.38 213 LEU A N 1
ATOM 1743 C CA . LEU A 1 213 ? -11.885 -9.791 -5.549 1.00 64.38 213 LEU A CA 1
ATOM 1744 C C . LEU A 1 213 ? -10.779 -10.863 -5.511 1.00 64.38 213 LEU A C 1
ATOM 1746 O O . LEU A 1 213 ? -10.374 -11.302 -4.433 1.00 64.38 213 LEU A O 1
ATOM 1750 N N . GLU A 1 214 ? -10.231 -11.237 -6.666 1.00 75.69 214 GLU A N 1
ATOM 1751 C CA . GLU A 1 214 ? -9.246 -12.313 -6.796 1.00 75.69 214 GLU A CA 1
ATOM 1752 C C . GLU A 1 214 ? -7.811 -11.815 -6.587 1.00 75.69 214 GLU A C 1
ATOM 1754 O O . GLU A 1 214 ? -7.098 -11.431 -7.519 1.00 75.69 214 GLU A O 1
ATOM 1759 N N . PHE A 1 215 ? -7.351 -11.833 -5.340 1.00 81.44 215 PHE A N 1
ATOM 1760 C CA . PHE A 1 215 ? -5.939 -11.636 -5.018 1.00 81.44 215 PHE A CA 1
ATOM 1761 C C . PHE A 1 215 ? -5.440 -12.840 -4.223 1.00 81.44 215 PHE A C 1
ATOM 1763 O O . PHE A 1 215 ? -6.161 -13.292 -3.330 1.00 81.44 215 PHE A O 1
ATOM 1770 N N . PRO A 1 216 ? -4.231 -13.369 -4.496 1.00 83.62 216 PRO A N 1
ATOM 1771 C CA . PRO A 1 216 ? -3.767 -14.560 -3.802 1.00 83.62 216 PRO A CA 1
ATOM 1772 C C . PRO A 1 216 ? -3.773 -14.389 -2.279 1.00 83.62 216 PRO A C 1
ATOM 1774 O O . PRO A 1 216 ? -3.391 -13.323 -1.771 1.00 83.62 216 PRO A O 1
ATOM 1777 N N . PRO A 1 217 ? -4.172 -15.434 -1.535 1.00 81.56 217 PRO A N 1
ATOM 1778 C CA . PRO A 1 217 ? -4.216 -15.377 -0.085 1.00 81.56 217 PRO A CA 1
ATOM 1779 C C . PRO A 1 217 ? -2.825 -15.083 0.483 1.00 81.56 217 PRO A C 1
ATOM 1781 O O . PRO A 1 217 ? -1.801 -15.474 -0.077 1.00 81.56 217 PRO A O 1
ATOM 1784 N N . ARG A 1 218 ? -2.790 -14.377 1.621 1.00 82.38 218 ARG A N 1
ATOM 1785 C CA . ARG A 1 218 ? -1.566 -14.006 2.365 1.00 82.38 218 ARG A CA 1
ATOM 1786 C C . ARG A 1 218 ? -0.597 -13.076 1.621 1.00 82.38 218 ARG A C 1
ATOM 1788 O O . ARG A 1 218 ? 0.421 -12.683 2.190 1.00 82.38 218 ARG A O 1
ATOM 1795 N N . MET A 1 219 ? -0.908 -12.651 0.398 1.00 85.38 219 MET A N 1
ATOM 1796 C CA . MET A 1 219 ? -0.083 -11.679 -0.305 1.00 85.38 219 MET A CA 1
ATOM 1797 C C . MET A 1 219 ? -0.375 -10.251 0.170 1.00 85.38 219 MET A C 1
ATOM 1799 O O . MET A 1 219 ? -1.515 -9.785 0.189 1.00 85.38 219 MET A O 1
ATOM 1803 N N . ARG A 1 220 ? 0.684 -9.505 0.503 1.00 87.88 220 ARG A N 1
ATOM 1804 C CA . ARG A 1 220 ? 0.573 -8.059 0.736 1.00 87.88 220 ARG A CA 1
ATOM 1805 C C . ARG A 1 220 ? 0.340 -7.345 -0.595 1.00 87.88 220 ARG A C 1
ATOM 1807 O O . ARG A 1 220 ? 1.199 -7.411 -1.471 1.00 87.88 220 ARG A O 1
ATOM 1814 N N . ARG A 1 221 ? -0.783 -6.631 -0.713 1.00 87.56 221 ARG A N 1
ATOM 1815 C CA . ARG A 1 221 ? -1.107 -5.829 -1.907 1.00 87.56 221 ARG A CA 1
ATOM 1816 C C . ARG A 1 221 ? -0.162 -4.651 -2.109 1.00 87.56 221 ARG A C 1
ATOM 1818 O O . ARG A 1 221 ? 0.259 -4.385 -3.227 1.00 87.56 221 ARG A O 1
ATOM 1825 N N . ILE A 1 222 ? 0.186 -3.982 -1.012 1.00 92.38 222 ILE A N 1
ATOM 1826 C CA . ILE A 1 222 ? 1.131 -2.868 -0.993 1.00 92.38 222 ILE A CA 1
ATOM 1827 C C . ILE A 1 222 ? 2.391 -3.348 -0.284 1.00 92.38 222 ILE A C 1
ATOM 1829 O O . ILE A 1 222 ? 2.335 -3.887 0.826 1.00 92.38 222 ILE A O 1
ATOM 1833 N N . GLN A 1 223 ? 3.529 -3.170 -0.940 1.00 94.94 223 GLN A N 1
ATOM 1834 C CA . GLN A 1 223 ? 4.839 -3.510 -0.405 1.00 94.94 223 GLN A CA 1
ATOM 1835 C C . GLN A 1 223 ? 5.739 -2.289 -0.519 1.00 94.94 223 GLN A C 1
ATOM 1837 O O . GLN A 1 223 ? 5.692 -1.585 -1.521 1.00 94.94 223 GLN A O 1
ATOM 1842 N N . ALA A 1 224 ? 6.555 -2.034 0.492 1.00 96.06 224 ALA A N 1
ATOM 1843 C CA . ALA A 1 224 ? 7.433 -0.875 0.514 1.00 96.06 224 ALA A CA 1
ATOM 1844 C C . ALA A 1 224 ? 8.832 -1.265 0.995 1.00 96.06 224 ALA A C 1
ATOM 1846 O O . ALA A 1 224 ? 9.010 -2.331 1.592 1.00 96.06 224 ALA A O 1
ATOM 1847 N N . SER A 1 225 ? 9.818 -0.406 0.728 1.00 96.12 225 SER A N 1
ATOM 1848 C CA . SER A 1 225 ? 11.167 -0.566 1.274 1.00 96.12 225 SER A CA 1
ATOM 1849 C C . SER A 1 225 ? 11.134 -0.565 2.806 1.00 96.12 225 SER A C 1
ATOM 1851 O O . SER A 1 225 ? 10.233 0.002 3.426 1.00 96.12 225 SER A O 1
ATOM 1853 N N . VAL A 1 226 ? 12.149 -1.167 3.431 1.00 93.19 226 VAL A N 1
ATOM 1854 C CA . VAL A 1 226 ? 12.268 -1.222 4.900 1.00 93.19 226 VAL A CA 1
ATOM 1855 C C . VAL A 1 226 ? 12.244 0.183 5.508 1.00 93.19 226 VAL A C 1
ATOM 1857 O O . VAL A 1 226 ? 11.511 0.426 6.465 1.00 93.19 226 VAL A O 1
ATOM 1860 N N . ARG A 1 227 ? 12.991 1.123 4.913 1.00 92.75 227 ARG A N 1
ATOM 1861 C CA . ARG A 1 227 ? 13.049 2.514 5.373 1.00 92.75 227 ARG A CA 1
ATOM 1862 C C . ARG A 1 227 ? 11.730 3.254 5.151 1.00 92.75 227 ARG A C 1
ATOM 1864 O O . ARG A 1 227 ? 11.335 4.019 6.028 1.00 92.75 227 ARG A O 1
ATOM 1871 N N . PHE A 1 228 ? 11.010 3.012 4.052 1.00 93.25 228 PHE A N 1
ATOM 1872 C CA . PHE A 1 228 ? 9.673 3.586 3.877 1.00 93.25 228 PHE A CA 1
ATOM 1873 C C . PHE A 1 228 ? 8.716 3.049 4.947 1.00 93.25 228 PHE A C 1
ATOM 1875 O O . PHE A 1 228 ? 8.116 3.835 5.680 1.00 93.25 228 PHE A O 1
ATOM 1882 N N . GLY A 1 229 ? 8.678 1.725 5.111 1.00 93.62 229 GLY A N 1
ATOM 1883 C CA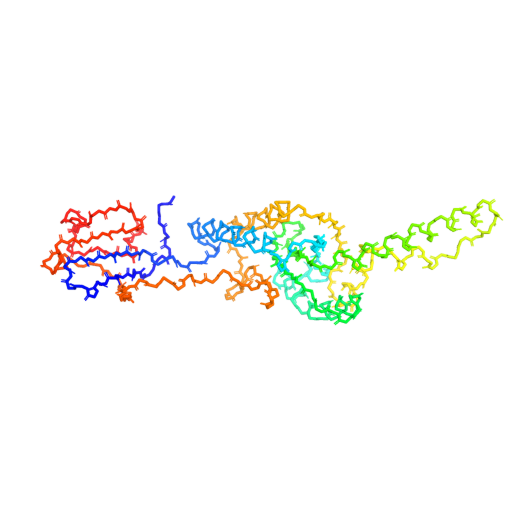 . GLY A 1 229 ? 7.943 1.030 6.159 1.00 93.62 229 GLY A CA 1
ATOM 1884 C C . GLY A 1 229 ? 6.487 0.730 5.799 1.00 93.62 229 GLY A C 1
ATOM 1885 O O . GLY A 1 229 ? 6.098 0.632 4.639 1.00 93.62 229 GLY A O 1
ATOM 1886 N N . SER A 1 230 ? 5.667 0.530 6.827 1.00 91.81 230 SER A N 1
ATOM 1887 C CA . SER A 1 230 ? 4.225 0.308 6.693 1.00 91.81 230 SER A CA 1
ATOM 1888 C C . SER A 1 230 ? 3.473 1.109 7.757 1.00 91.81 230 SER A C 1
ATOM 1890 O O . SER A 1 230 ? 4.102 1.508 8.748 1.00 91.81 230 SER A O 1
ATOM 1892 N N . PRO A 1 231 ? 2.158 1.357 7.581 1.00 89.44 231 PRO A N 1
ATOM 1893 C CA . PRO A 1 231 ? 1.342 2.017 8.589 1.00 89.44 231 PRO A CA 1
ATOM 1894 C C . PRO A 1 231 ? 1.522 1.334 9.946 1.00 89.44 231 PRO A C 1
ATOM 1896 O O . PRO A 1 231 ? 1.069 0.208 10.163 1.00 89.44 231 PRO A O 1
ATOM 1899 N N . LYS A 1 232 ? 2.232 2.002 10.859 1.00 85.81 232 LYS A N 1
ATOM 1900 C CA . LYS A 1 232 ? 2.418 1.498 12.217 1.00 85.81 232 LYS A CA 1
ATOM 1901 C C . LYS A 1 232 ? 1.109 1.689 12.970 1.00 85.81 232 LYS A C 1
ATOM 1903 O O . LYS A 1 232 ? 0.465 2.732 12.846 1.00 85.81 232 LYS A O 1
ATOM 1908 N N . ARG A 1 233 ? 0.736 0.707 13.792 1.00 74.25 233 ARG A N 1
ATOM 1909 C CA . ARG A 1 233 ? -0.237 0.968 14.856 1.00 74.25 233 ARG A CA 1
ATOM 1910 C C . ARG A 1 233 ? 0.365 2.068 15.729 1.00 74.25 233 ARG A C 1
ATOM 1912 O O . ARG A 1 233 ? 1.490 1.910 16.202 1.00 74.25 233 ARG A O 1
ATOM 1919 N N . ARG A 1 234 ? -0.340 3.194 15.887 1.00 70.75 234 ARG A N 1
ATOM 1920 C CA . ARG A 1 234 ? 0.020 4.165 16.925 1.00 70.75 234 ARG A CA 1
ATOM 1921 C C . ARG A 1 234 ? 0.030 3.389 18.241 1.00 70.75 234 ARG A C 1
ATOM 1923 O O . ARG A 1 234 ? -0.962 2.732 18.547 1.00 70.75 234 ARG A O 1
ATOM 1930 N N . LYS A 1 235 ? 1.147 3.429 18.974 1.00 66.56 235 LYS A N 1
ATOM 1931 C CA . LYS A 1 235 ? 1.128 3.071 20.391 1.00 66.56 235 LYS A CA 1
ATOM 1932 C C . LYS A 1 235 ? 0.279 4.154 21.044 1.00 66.56 235 LYS A C 1
ATOM 1934 O O . LYS A 1 235 ? 0.751 5.269 21.230 1.00 66.56 235 LYS A O 1
ATOM 1939 N N . THR A 1 236 ? -1.006 3.892 21.232 1.00 61.38 236 THR A N 1
ATOM 1940 C CA . THR A 1 236 ? -1.825 4.729 22.102 1.00 61.38 236 THR A CA 1
ATOM 1941 C C . THR A 1 236 ? -1.220 4.576 23.485 1.00 61.38 236 THR A C 1
ATOM 1943 O O . THR A 1 236 ? -1.265 3.478 24.030 1.00 61.38 236 THR A O 1
ATOM 1946 N N . GLY A 1 237 ? -0.625 5.639 24.026 1.00 62.81 237 GLY A N 1
ATOM 1947 C CA . GLY A 1 237 ? -0.168 5.693 25.420 1.00 62.81 237 GLY A CA 1
ATOM 1948 C C . GLY A 1 237 ? -1.332 5.714 26.414 1.00 62.81 237 GLY A C 1
ATOM 1949 O O . GLY A 1 237 ? -1.218 6.306 27.475 1.00 62.81 237 GLY A O 1
ATOM 1950 N N . ASN A 1 238 ? -2.472 5.129 26.046 1.00 60.69 238 ASN A N 1
ATOM 1951 C CA . ASN A 1 238 ? -3.664 5.132 26.869 1.00 60.69 238 ASN A CA 1
ATOM 1952 C C . ASN A 1 238 ? -3.566 3.955 27.834 1.00 60.69 238 ASN A C 1
ATOM 1954 O O . ASN A 1 238 ? -3.278 2.840 27.401 1.00 60.69 238 ASN A O 1
ATOM 1958 N N . ALA A 1 239 ? -3.907 4.201 29.098 1.00 72.50 239 ALA A N 1
ATOM 1959 C CA . ALA A 1 239 ? -4.039 3.226 30.185 1.00 72.50 239 ALA A CA 1
ATOM 1960 C C . ALA A 1 239 ? -5.144 2.164 29.963 1.00 72.50 239 ALA A C 1
ATOM 1962 O O . ALA A 1 239 ? -5.646 1.570 30.909 1.00 72.50 239 ALA A O 1
ATOM 1963 N N . ARG A 1 240 ? -5.571 1.949 28.713 1.00 85.69 240 ARG A N 1
ATOM 1964 C CA . ARG A 1 240 ? -6.646 1.026 28.352 1.00 85.69 240 ARG A CA 1
ATOM 1965 C C . ARG A 1 240 ? -6.068 -0.353 28.093 1.00 85.69 240 ARG A C 1
ATOM 1967 O O . ARG A 1 240 ? -5.277 -0.525 27.159 1.00 85.69 240 ARG A O 1
ATOM 1974 N N . HIS A 1 241 ? -6.514 -1.333 28.867 1.00 88.12 241 HIS A N 1
ATOM 1975 C CA . HIS A 1 241 ? -6.213 -2.729 28.600 1.00 88.12 241 HIS A CA 1
ATOM 1976 C C . HIS A 1 241 ? -7.225 -3.268 27.584 1.00 88.12 241 HIS A C 1
ATOM 1978 O O . HIS A 1 241 ? -8.396 -3.460 27.903 1.00 88.12 241 HIS A O 1
ATOM 1984 N N . TRP A 1 242 ? -6.785 -3.449 26.336 1.00 92.00 242 TRP A N 1
ATOM 1985 C CA . TRP A 1 242 ? -7.634 -3.966 25.263 1.00 92.00 242 TRP A CA 1
ATOM 1986 C C . TRP A 1 242 ? -7.599 -5.492 25.230 1.00 92.00 242 TRP A C 1
ATOM 1988 O O . TRP A 1 242 ? -6.550 -6.070 24.939 1.00 92.00 242 TRP A O 1
ATOM 1998 N N . MET A 1 243 ? -8.751 -6.130 25.412 1.00 94.44 243 MET A N 1
ATOM 1999 C CA . MET A 1 243 ? -8.910 -7.581 25.347 1.00 94.44 243 MET A CA 1
ATOM 2000 C C . MET A 1 243 ? -9.838 -8.003 24.194 1.00 94.44 243 MET A C 1
ATOM 2002 O O . MET A 1 243 ? -10.800 -7.300 23.872 1.00 94.44 243 MET A O 1
ATOM 2006 N N . PRO A 1 244 ? -9.534 -9.121 23.516 1.00 95.00 244 PRO A N 1
ATOM 2007 C CA . PRO A 1 244 ? -10.376 -9.660 22.456 1.00 95.00 244 PRO A CA 1
ATOM 2008 C C . PRO A 1 244 ? -11.633 -10.341 23.035 1.00 95.00 244 PRO A C 1
ATOM 2010 O O . PRO A 1 244 ? -11.510 -11.162 23.938 1.00 95.00 244 PRO A O 1
ATOM 2013 N N . ARG A 1 245 ? -12.827 -10.067 22.488 1.00 94.38 245 ARG A N 1
ATOM 2014 C CA . ARG A 1 245 ? -14.073 -10.812 22.782 1.00 94.38 245 ARG A CA 1
ATOM 2015 C C . ARG A 1 245 ? -14.811 -11.179 21.490 1.00 94.38 245 ARG A C 1
ATOM 2017 O O . ARG A 1 245 ? -14.683 -10.492 20.476 1.00 94.38 245 ARG A O 1
ATOM 2024 N N . SER A 1 246 ? -15.563 -12.277 21.507 1.00 89.69 246 SER A N 1
ATOM 2025 C CA . SER A 1 246 ? -16.400 -12.719 20.378 1.00 89.69 246 SER A CA 1
ATOM 2026 C C . SER A 1 246 ? -17.760 -12.013 20.328 1.00 89.69 246 SER A C 1
ATOM 2028 O O . SER A 1 246 ? -18.298 -11.813 19.242 1.00 89.69 246 SER A O 1
ATOM 2030 N N . ALA A 1 247 ? -18.290 -11.618 21.486 1.00 91.75 247 ALA A N 1
ATOM 2031 C CA . ALA A 1 247 ? -19.586 -10.967 21.646 1.00 91.75 247 ALA A CA 1
ATOM 2032 C C . ALA A 1 247 ? -19.609 -10.105 22.920 1.00 91.75 247 ALA A C 1
ATOM 2034 O O . ALA A 1 247 ? -18.712 -10.223 23.762 1.00 91.75 247 ALA A O 1
ATOM 2035 N N . ILE A 1 248 ? -20.636 -9.259 23.029 1.00 93.25 248 ILE A N 1
ATOM 2036 C CA . ILE A 1 248 ? -21.085 -8.648 24.288 1.00 93.25 248 ILE A CA 1
ATOM 2037 C C . ILE A 1 248 ? -22.375 -9.364 24.696 1.00 93.25 248 ILE A C 1
ATOM 2039 O O . ILE A 1 248 ? -23.212 -9.650 23.838 1.00 93.25 248 ILE A O 1
ATOM 2043 N N . TYR A 1 249 ? -22.532 -9.661 25.976 1.00 94.12 249 TYR A N 1
ATOM 2044 C CA . TYR A 1 249 ? -23.702 -10.316 26.557 1.00 94.12 249 TYR A CA 1
ATOM 2045 C C . TYR A 1 249 ? -24.555 -9.290 27.298 1.00 94.12 249 TYR A C 1
ATOM 2047 O O . TYR A 1 249 ? -24.025 -8.294 27.782 1.00 94.12 249 TYR A O 1
ATOM 2055 N N . LYS A 1 250 ? -25.866 -9.530 27.418 1.00 94.19 250 LYS A N 1
ATOM 2056 C CA . LYS A 1 250 ? -26.755 -8.625 28.163 1.00 94.19 250 LYS A CA 1
ATOM 2057 C C . LYS A 1 250 ? -26.290 -8.443 29.612 1.00 94.19 250 LYS A C 1
ATOM 2059 O O . LYS A 1 250 ? -26.341 -7.332 30.116 1.00 94.19 250 LYS A O 1
ATOM 2064 N N . THR A 1 251 ? -25.744 -9.492 30.227 1.00 95.56 251 THR A N 1
ATOM 2065 C CA . THR A 1 251 ? -25.167 -9.443 31.581 1.00 95.56 251 THR A CA 1
ATOM 2066 C C . THR A 1 251 ? -23.991 -8.473 31.699 1.00 95.56 251 THR A C 1
ATOM 2068 O O . THR A 1 251 ? -23.749 -7.953 32.777 1.00 95.56 251 THR A O 1
ATOM 2071 N N . ASP A 1 252 ? -23.282 -8.155 30.605 1.00 94.75 252 ASP A N 1
ATOM 2072 C CA . ASP A 1 252 ? -22.248 -7.118 30.659 1.00 94.75 252 ASP A CA 1
ATOM 2073 C C . ASP A 1 252 ? -22.872 -5.739 31.001 1.00 94.75 252 ASP A C 1
ATOM 2075 O O . ASP A 1 252 ? -22.189 -4.891 31.559 1.00 94.75 252 ASP A O 1
ATOM 2079 N N . LEU A 1 253 ? -24.162 -5.489 30.723 1.00 94.19 253 LEU A N 1
ATOM 2080 C CA . LEU A 1 253 ? -24.835 -4.246 31.147 1.00 94.19 253 LEU A CA 1
ATOM 2081 C C . LEU A 1 253 ? -24.996 -4.136 32.672 1.00 94.19 253 LEU A C 1
ATOM 2083 O O . LEU A 1 253 ? -25.174 -3.035 33.179 1.00 94.19 253 LEU A O 1
ATOM 2087 N N . GLU A 1 254 ? -24.931 -5.250 33.402 1.00 95.56 254 GLU A N 1
ATOM 2088 C CA . GLU A 1 254 ? -24.986 -5.264 34.871 1.00 95.56 254 GLU A CA 1
ATOM 2089 C C . GLU A 1 254 ? -23.607 -4.944 35.477 1.00 95.56 254 GLU A C 1
ATOM 2091 O O . GLU A 1 254 ? -23.500 -4.313 36.532 1.00 95.56 254 GLU A O 1
ATOM 2096 N N . ASP A 1 255 ? -22.539 -5.339 34.776 1.00 95.25 255 ASP A N 1
ATOM 2097 C CA . ASP A 1 255 ? -21.152 -5.146 35.205 1.00 95.25 255 ASP A CA 1
ATOM 2098 C C . ASP A 1 255 ? -20.619 -3.733 34.906 1.00 95.25 255 ASP A C 1
ATOM 2100 O O . ASP A 1 255 ? -19.709 -3.250 35.592 1.00 95.25 255 ASP A O 1
ATOM 2104 N N . TYR A 1 256 ? -21.172 -3.063 33.889 1.00 96.06 256 TYR A N 1
ATOM 2105 C CA . TYR A 1 256 ? -20.713 -1.758 33.413 1.00 96.06 256 TYR A CA 1
ATOM 2106 C C . TYR A 1 256 ? -21.838 -0.716 33.404 1.00 96.06 256 TYR A C 1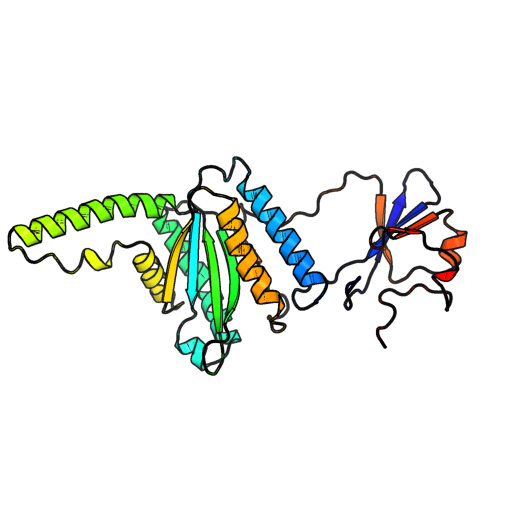
ATOM 2108 O O . TYR A 1 256 ? -22.847 -0.890 32.733 1.00 96.06 256 TYR A O 1
ATOM 2116 N N . ASP A 1 257 ? -21.591 0.440 34.025 1.00 96.31 257 ASP A N 1
ATOM 2117 C CA . ASP A 1 257 ? -22.468 1.618 33.981 1.00 96.31 257 ASP A CA 1
ATOM 2118 C C . ASP A 1 257 ? -22.603 2.179 32.551 1.00 96.31 257 ASP A C 1
ATOM 2120 O O . ASP A 1 257 ? -23.584 2.841 32.214 1.00 96.31 257 ASP A O 1
ATOM 2124 N N . LEU A 1 258 ? -21.584 1.968 31.704 1.00 96.00 258 LEU A N 1
ATOM 2125 C CA . LEU A 1 258 ? -21.569 2.448 30.324 1.00 96.00 258 LEU A CA 1
ATOM 2126 C C . LEU A 1 258 ? -20.788 1.515 29.400 1.00 96.00 258 LEU A C 1
ATOM 2128 O O . LEU A 1 258 ? -19.571 1.368 29.539 1.00 96.00 258 LEU A O 1
ATOM 2132 N N . ILE A 1 259 ? -21.449 1.007 28.360 1.00 96.12 259 ILE A N 1
ATOM 2133 C CA . ILE A 1 259 ? -20.794 0.317 27.245 1.00 96.12 259 ILE A CA 1
ATOM 2134 C C . ILE A 1 259 ? -20.878 1.194 25.991 1.00 96.12 259 ILE A C 1
ATOM 2136 O O . ILE A 1 259 ? -21.958 1.442 25.461 1.00 96.12 259 ILE A O 1
ATOM 2140 N N . PHE A 1 260 ? -19.738 1.665 25.483 1.00 96.00 260 PHE A N 1
ATOM 2141 C CA . PHE A 1 260 ? -19.681 2.557 24.321 1.00 96.00 260 PHE A CA 1
ATOM 2142 C C . PHE A 1 260 ? -19.021 1.891 23.108 1.00 96.00 260 PHE A C 1
ATOM 2144 O O . PHE A 1 260 ? -17.818 1.610 23.106 1.00 96.00 260 PHE A O 1
ATOM 2151 N N . ASP A 1 261 ? -19.781 1.696 22.027 1.00 94.31 261 ASP A N 1
ATOM 2152 C CA . ASP A 1 261 ? -19.243 1.273 20.735 1.00 94.31 261 ASP A CA 1
ATOM 2153 C C . ASP A 1 261 ? -18.626 2.465 20.007 1.00 94.31 261 ASP A C 1
ATOM 2155 O O . ASP A 1 261 ? -19.293 3.251 19.331 1.00 94.31 261 ASP A O 1
ATOM 2159 N N . MET A 1 262 ? -17.301 2.560 20.083 1.00 93.19 262 MET A N 1
ATOM 2160 C CA . MET A 1 262 ? -16.528 3.607 19.424 1.00 93.19 262 MET A CA 1
ATOM 2161 C C . MET A 1 262 ? -16.591 3.532 17.891 1.00 93.19 262 MET A C 1
ATOM 2163 O O . MET A 1 262 ? -16.293 4.518 17.214 1.00 93.19 262 MET A O 1
ATOM 2167 N N . THR A 1 263 ? -16.925 2.370 17.323 1.00 89.19 263 THR A N 1
ATOM 2168 C CA . THR A 1 263 ? -17.047 2.184 15.870 1.00 89.19 263 THR A CA 1
ATOM 2169 C C . THR A 1 263 ? -18.347 2.782 15.363 1.00 89.19 263 THR A C 1
ATOM 2171 O O . THR A 1 263 ? -18.330 3.490 14.356 1.00 89.19 263 THR A O 1
ATOM 2174 N N . ARG A 1 264 ? -19.457 2.503 16.055 1.00 88.62 264 ARG A N 1
ATOM 2175 C CA . ARG A 1 264 ? -20.781 3.055 15.733 1.00 88.62 264 ARG A CA 1
ATOM 2176 C C . ARG A 1 264 ? -21.013 4.444 16.322 1.00 88.62 264 ARG A C 1
ATOM 2178 O O . ARG A 1 264 ? -21.899 5.141 15.847 1.00 88.62 264 ARG A O 1
ATOM 2185 N N . LYS A 1 265 ? -20.190 4.858 17.292 1.00 93.31 265 LYS A N 1
ATOM 2186 C CA . LYS A 1 265 ? -20.425 6.022 18.159 1.00 93.31 265 LYS A CA 1
ATOM 2187 C C . LYS A 1 265 ? -21.785 5.921 18.860 1.00 93.31 265 LYS A C 1
ATOM 2189 O O . LYS A 1 265 ? -22.552 6.876 18.859 1.00 93.31 265 LYS A O 1
ATOM 2194 N N . HIS A 1 266 ? -22.066 4.744 19.409 1.00 93.81 266 HIS A N 1
ATOM 2195 C CA . HIS A 1 266 ? -23.353 4.370 19.994 1.00 93.81 266 HIS A CA 1
ATOM 2196 C C . HIS A 1 266 ? -23.147 3.866 21.421 1.00 93.81 266 HIS A C 1
ATOM 2198 O O . HIS A 1 266 ? -22.169 3.163 21.685 1.00 93.81 266 HIS A O 1
ATOM 2204 N N . VAL A 1 267 ? -24.040 4.243 22.331 1.00 96.50 267 VAL A N 1
ATOM 2205 C CA . VAL A 1 267 ? -24.086 3.682 23.685 1.00 96.50 267 VAL A CA 1
ATOM 2206 C C . VAL A 1 267 ? -24.951 2.437 23.619 1.00 96.50 267 VAL A C 1
ATOM 2208 O O . VAL A 1 267 ? -26.110 2.536 23.234 1.00 96.50 267 VAL A O 1
ATOM 2211 N N . ILE A 1 268 ? -24.381 1.285 23.961 1.00 95.31 268 ILE A N 1
ATOM 2212 C CA . ILE A 1 268 ? -25.114 0.023 23.952 1.00 95.31 268 ILE A CA 1
ATOM 2213 C C . ILE A 1 268 ? -26.167 0.055 25.065 1.00 95.31 268 ILE A C 1
ATOM 2215 O O . ILE A 1 268 ? -25.830 0.340 26.215 1.00 95.31 268 ILE A O 1
ATOM 2219 N N . SER A 1 269 ? -27.416 -0.249 24.720 1.00 95.69 269 SER A N 1
ATOM 2220 C CA . SER A 1 269 ? -28.543 -0.351 25.656 1.00 95.69 269 SER A CA 1
ATOM 2221 C C . SER A 1 269 ? -29.152 -1.755 25.639 1.00 95.69 269 SER A C 1
ATOM 2223 O O . SER A 1 269 ? -28.727 -2.618 24.870 1.00 95.69 269 SER A O 1
ATOM 2225 N N . GLU A 1 270 ? -30.159 -2.005 26.481 1.00 94.19 270 GLU A N 1
ATOM 2226 C CA . GLU A 1 270 ? -30.885 -3.283 26.485 1.00 94.19 270 GLU A CA 1
ATOM 2227 C C . GLU A 1 270 ? -31.510 -3.628 25.122 1.00 94.19 270 GLU A C 1
ATOM 2229 O O . GLU A 1 270 ? -31.508 -4.796 24.732 1.00 94.19 270 GLU A O 1
ATOM 2234 N N . ASP A 1 271 ? -31.958 -2.620 24.366 1.00 92.75 271 ASP A N 1
ATOM 2235 C CA . ASP A 1 271 ? -32.590 -2.787 23.048 1.00 92.75 271 ASP A CA 1
ATOM 2236 C C . ASP A 1 271 ? -31.641 -3.388 21.995 1.00 92.75 271 ASP A C 1
ATOM 2238 O O . ASP A 1 271 ? -32.076 -3.956 20.990 1.00 92.75 271 ASP A O 1
ATOM 2242 N N . ASP A 1 272 ? -30.325 -3.306 22.215 1.00 90.31 272 ASP A N 1
ATOM 2243 C CA . ASP A 1 272 ? -29.332 -3.910 21.328 1.00 90.31 272 ASP A CA 1
ATOM 2244 C C . ASP A 1 272 ? -29.277 -5.452 21.449 1.00 90.31 272 ASP A C 1
ATOM 2246 O O . ASP A 1 272 ? -28.703 -6.109 20.567 1.00 90.31 272 ASP A O 1
ATOM 2250 N N . PHE A 1 273 ? -29.902 -6.044 22.481 1.00 90.81 273 PHE A N 1
ATOM 2251 C CA . PHE A 1 273 ? -29.851 -7.475 22.826 1.00 90.81 273 PHE A CA 1
ATOM 2252 C C . PHE A 1 273 ? -31.200 -8.204 22.653 1.00 90.81 273 PHE A C 1
ATOM 2254 O O . PHE A 1 273 ? -31.725 -8.743 23.630 1.00 90.81 273 PHE A O 1
ATOM 2261 N N . PRO A 1 274 ? -31.751 -8.320 21.429 1.00 84.38 274 PRO A N 1
ATOM 2262 C CA . PRO A 1 274 ? -33.026 -9.014 21.217 1.00 84.38 274 PRO A CA 1
ATOM 2263 C C . PRO A 1 274 ? -32.993 -10.486 21.670 1.00 84.38 274 PRO A C 1
ATOM 2265 O O . PRO A 1 274 ? -33.992 -10.989 22.166 1.00 84.38 274 PRO A O 1
ATOM 2268 N N . ASP A 1 275 ? -31.828 -11.141 21.581 1.00 86.38 275 ASP A N 1
ATOM 2269 C CA . ASP A 1 275 ? -31.618 -12.541 21.987 1.00 86.38 275 ASP A CA 1
ATOM 2270 C C . ASP A 1 275 ? -30.709 -12.664 23.228 1.00 86.38 275 ASP A C 1
ATOM 2272 O O . ASP A 1 275 ? -30.039 -13.676 23.432 1.00 86.38 275 ASP A O 1
ATOM 2276 N N . GLY A 1 276 ? -30.565 -11.590 24.014 1.00 84.69 276 GLY A N 1
ATOM 2277 C CA . GLY A 1 276 ? -29.658 -11.549 25.170 1.00 84.69 276 GLY A CA 1
ATOM 2278 C C . GLY A 1 276 ? -28.159 -11.509 24.827 1.00 84.69 276 GLY A C 1
ATOM 2279 O O . GLY A 1 276 ? -27.326 -11.368 25.723 1.00 84.69 276 GLY A O 1
ATOM 2280 N N . VAL A 1 277 ? -27.787 -11.582 23.543 1.00 83.31 277 VAL A N 1
ATOM 2281 C CA . VAL A 1 277 ? -26.392 -11.509 23.081 1.00 83.31 277 VAL A CA 1
ATOM 2282 C C . VAL A 1 277 ? -26.261 -10.597 21.866 1.00 83.31 277 VAL A C 1
ATOM 2284 O O . VAL A 1 277 ? -26.970 -10.732 20.868 1.00 83.31 277 VAL A O 1
ATOM 2287 N N . LEU A 1 278 ? -25.287 -9.695 21.920 1.00 80.88 278 LEU A N 1
ATOM 2288 C CA . LEU A 1 278 ? -24.904 -8.837 20.812 1.00 80.88 278 LEU A CA 1
ATOM 2289 C C . LEU A 1 278 ? -23.713 -9.467 20.074 1.00 80.88 278 LEU A C 1
ATOM 2291 O O . LEU A 1 278 ? -22.540 -9.214 20.369 1.00 80.88 278 LEU A O 1
ATOM 2295 N N . TRP A 1 279 ? -24.041 -10.331 19.109 1.00 69.81 279 TRP A N 1
ATOM 2296 C CA . TRP A 1 279 ? -23.075 -11.020 18.253 1.00 69.81 279 TRP A CA 1
ATOM 2297 C C . TRP A 1 279 ? -22.488 -10.108 17.178 1.00 69.81 279 TRP A C 1
ATOM 2299 O O . TRP A 1 279 ? -23.173 -9.278 16.573 1.00 69.81 279 TRP A O 1
ATOM 2309 N N . TYR A 1 280 ? -21.204 -10.317 16.889 1.00 69.62 280 TYR A N 1
ATOM 2310 C CA . TYR A 1 280 ? -20.473 -9.558 15.886 1.00 69.62 280 TYR A CA 1
ATOM 2311 C C . TYR A 1 280 ? -19.670 -10.479 14.960 1.00 69.62 280 TYR A C 1
ATOM 2313 O O . TYR A 1 280 ? -18.643 -11.020 15.375 1.00 69.62 280 TYR A O 1
ATOM 2321 N N . PRO A 1 281 ? -20.074 -10.613 13.682 1.00 56.28 281 PRO A N 1
ATOM 2322 C CA . PRO A 1 281 ? -21.205 -9.962 13.021 1.00 56.28 281 PRO A CA 1
ATOM 2323 C C . PRO A 1 281 ? -22.529 -10.646 13.403 1.00 56.28 281 PRO A C 1
ATOM 2325 O O . PRO A 1 281 ? -22.577 -11.873 13.411 1.00 56.28 281 PRO A O 1
ATOM 2328 N N . LYS A 1 282 ? -23.605 -9.875 13.659 1.00 54.12 282 LYS A N 1
ATOM 2329 C CA . LYS A 1 282 ? -24.975 -10.404 13.525 1.00 54.12 282 LYS A CA 1
ATOM 2330 C C . LYS A 1 282 ? -25.018 -11.043 12.145 1.00 54.12 282 LYS A C 1
ATOM 2332 O O . LYS A 1 282 ? -24.640 -10.383 11.172 1.00 54.12 282 LYS A O 1
ATOM 2337 N N . GLU A 1 283 ? -25.326 -12.330 12.095 1.00 47.22 283 GLU A N 1
ATOM 2338 C CA . GLU A 1 283 ? -25.368 -13.092 10.858 1.00 47.22 283 GLU A CA 1
ATOM 2339 C C . GLU A 1 283 ? -26.128 -12.264 9.811 1.00 47.22 283 GLU A C 1
ATOM 2341 O O . GLU A 1 283 ? -27.285 -11.906 10.012 1.00 47.22 283 GLU A O 1
ATOM 2346 N N . LEU A 1 284 ? -25.460 -11.910 8.709 1.00 43.59 284 LEU A N 1
ATOM 2347 C CA . LEU A 1 284 ? -26.163 -11.706 7.447 1.00 43.59 284 LEU A CA 1
ATOM 2348 C C . LEU A 1 284 ? -26.637 -13.106 7.042 1.00 43.59 284 LEU A C 1
ATOM 2350 O O . LEU A 1 284 ? -25.945 -13.785 6.284 1.00 43.59 284 LEU A O 1
ATOM 2354 N N . LYS A 1 285 ? -27.713 -13.584 7.667 1.00 36.19 285 LYS A N 1
ATOM 2355 C CA . LYS A 1 285 ? -28.589 -14.555 7.025 1.00 36.19 285 LYS A CA 1
ATOM 2356 C C . LYS A 1 285 ? -29.477 -13.780 6.065 1.00 36.19 285 LYS A C 1
ATOM 2358 O O . LYS A 1 285 ? -29.989 -12.718 6.485 1.00 36.19 285 LYS A O 1
#

InterPro domains:
  IPR056906 Replication-associated protein ORF2/G2P domain [PF23343] (64-209)

Foldseek 3Di:
DLDWQPFQWKKWWDFPVPALEIEIETDHPCDLLTLVNLVVNLVLQLVLLLVLCPDPVNQPFWKKKKKFFWAPVLQVPAQVSSVVRCVQLVVQLQCVLCVLLVVDHKKKKWFWFFAPPDPHTYIMIIMMIRSVVSQVVLVVVVVVLVVVCVVCVVVVHDPDPVSVQCRHPQSVSCVSCVVSNTGVHMDMDTDGSPSNVVSVVVSVRSVNCSVPSDDDPPDDRMDIDVVSPDSDDPPPPHSIDIDMDQWDFLCSVVSHVWYAHPSVRDTDDPVCCPPRINGVPPDPD